Protein AF-A0A2G3PRM4-F1 (afdb_monomer_lite)

Secondary structure (DSSP, 8-state):
---SHHHHHHHHHHHSSTTHHHHTT-TTHHHHHHHHTTPPPPHHHHHHHHHHHHHHTT---SS--SEEEEEPGGGTT-TTS-EEEEEEEEGGGEEEEEHHHHHHHH-SSPPS-TTTS-----EEEEEEE-SS-EEEEEEEHHHHHHHHHHHTT---TTTTHHHHHHHHHHHGGGSPS----SEEEEEETTEEEEEE--TTT--EEE--

Structure (mmCIF, N/CA/C/O backbone):
data_AF-A0A2G3PRM4-F1
#
_entry.id   AF-A0A2G3PRM4-F1
#
loop_
_atom_site.group_PDB
_atom_site.id
_atom_site.type_symbol
_atom_site.label_atom_id
_atom_site.label_alt_id
_atom_site.label_comp_id
_atom_site.label_asym_id
_atom_site.label_entity_id
_atom_site.label_seq_id
_atom_site.pdbx_PDB_ins_code
_atom_site.Cartn_x
_atom_site.Cartn_y
_atom_site.Cartn_z
_atom_site.occupancy
_atom_site.B_iso_or_equiv
_atom_site.auth_seq_id
_atom_site.auth_comp_id
_atom_site.auth_asym_id
_atom_site.auth_atom_id
_atom_site.pdbx_PDB_model_num
ATOM 1 N N . MET A 1 1 ? 29.455 -35.723 -27.035 1.00 41.09 1 MET A N 1
ATOM 2 C CA . MET A 1 1 ? 29.126 -34.279 -26.969 1.00 41.09 1 MET A CA 1
ATOM 3 C C . MET A 1 1 ? 27.612 -34.087 -26.919 1.00 41.09 1 MET A C 1
ATOM 5 O O . MET A 1 1 ? 26.961 -34.129 -27.951 1.00 41.09 1 MET A O 1
ATOM 9 N N . LYS A 1 2 ? 27.027 -33.918 -25.730 1.00 48.91 2 LYS A N 1
ATOM 10 C CA . LYS A 1 2 ? 25.624 -33.503 -25.542 1.00 48.91 2 LYS A CA 1
ATOM 11 C C . LYS A 1 2 ? 25.590 -32.533 -24.360 1.00 48.91 2 LYS A C 1
ATOM 13 O O . LYS A 1 2 ? 25.592 -33.002 -23.234 1.00 48.91 2 LYS A O 1
ATOM 18 N N . SER A 1 3 ? 25.625 -31.217 -24.600 1.00 51.03 3 SER A N 1
ATOM 19 C CA . SER A 1 3 ? 25.347 -30.224 -23.536 1.00 51.03 3 SER A CA 1
ATOM 20 C C . SER A 1 3 ? 25.089 -28.771 -23.990 1.00 51.03 3 SER A C 1
ATOM 22 O O . SER A 1 3 ? 24.942 -27.908 -23.132 1.00 51.03 3 SER A O 1
ATOM 24 N N . HIS A 1 4 ? 25.000 -28.443 -25.286 1.00 51.12 4 HIS A N 1
ATOM 25 C CA . HIS A 1 4 ? 24.815 -27.034 -25.699 1.00 51.12 4 HIS A CA 1
ATOM 26 C C . HIS A 1 4 ? 23.362 -26.631 -26.014 1.00 51.12 4 HIS A C 1
ATOM 28 O O . HIS A 1 4 ? 23.026 -25.456 -25.940 1.00 51.12 4 HIS A O 1
ATOM 34 N N . ILE A 1 5 ? 22.462 -27.587 -26.274 1.00 57.47 5 ILE A N 1
ATOM 35 C CA . ILE A 1 5 ? 21.061 -27.296 -26.653 1.00 57.47 5 ILE A CA 1
ATOM 36 C C . ILE A 1 5 ? 20.175 -26.951 -25.435 1.00 57.47 5 ILE A C 1
ATOM 38 O O . ILE A 1 5 ? 19.165 -26.268 -25.578 1.00 57.47 5 ILE A O 1
ATOM 42 N N . GLY A 1 6 ? 20.542 -27.382 -24.222 1.00 53.25 6 GLY A N 1
ATOM 43 C CA . GLY A 1 6 ? 19.741 -27.135 -23.013 1.00 53.25 6 GLY A CA 1
ATOM 44 C C . GLY A 1 6 ? 19.763 -25.679 -22.532 1.00 53.25 6 GLY A C 1
ATOM 45 O O . GLY A 1 6 ? 18.733 -25.159 -22.106 1.00 53.25 6 GLY A O 1
ATOM 46 N N . PHE A 1 7 ? 20.913 -25.006 -22.642 1.00 54.94 7 PHE A N 1
ATOM 47 C CA . PHE A 1 7 ? 21.081 -23.621 -22.184 1.00 54.94 7 PHE A CA 1
ATOM 48 C C . PHE A 1 7 ? 20.324 -22.614 -23.056 1.00 54.94 7 PHE A C 1
ATOM 50 O O . PHE A 1 7 ? 19.712 -21.695 -22.519 1.00 54.94 7 PHE A O 1
ATOM 57 N N . LEU A 1 8 ? 20.279 -22.843 -24.374 1.00 58.41 8 LEU A N 1
ATOM 58 C CA . LEU A 1 8 ? 19.520 -22.007 -25.309 1.00 58.41 8 LEU A CA 1
ATOM 59 C C . LEU A 1 8 ? 18.016 -22.043 -25.014 1.00 58.41 8 LEU A C 1
ATOM 61 O O . LEU A 1 8 ? 17.396 -20.991 -24.957 1.00 58.41 8 LEU A O 1
ATOM 65 N N . ARG A 1 9 ? 17.446 -23.217 -24.704 1.00 67.06 9 ARG A N 1
ATOM 66 C CA . ARG A 1 9 ? 16.013 -23.334 -24.370 1.00 67.06 9 ARG A CA 1
ATOM 67 C C . ARG A 1 9 ? 15.640 -22.635 -23.070 1.00 67.06 9 ARG A C 1
ATOM 69 O O . ARG A 1 9 ? 14.556 -22.077 -22.973 1.00 67.06 9 ARG A O 1
ATOM 76 N N . ARG A 1 10 ? 16.508 -22.686 -22.053 1.00 68.88 10 ARG A N 1
ATOM 77 C CA . ARG A 1 10 ? 16.258 -21.998 -20.778 1.00 68.88 10 ARG A CA 1
ATOM 78 C C . ARG A 1 10 ? 16.294 -20.484 -20.973 1.00 68.88 10 ARG A C 1
ATOM 80 O O . ARG A 1 10 ? 15.377 -19.812 -20.522 1.00 68.88 10 ARG A O 1
ATOM 87 N N . PHE A 1 11 ? 17.316 -19.967 -21.648 1.00 71.38 11 PHE A N 1
ATOM 88 C CA . PHE A 1 11 ? 17.429 -18.539 -21.942 1.00 71.38 11 PHE A CA 1
ATOM 89 C C . PHE A 1 11 ? 16.255 -18.055 -22.803 1.00 71.38 11 PHE A C 1
ATOM 91 O O . PHE A 1 11 ? 15.565 -17.108 -22.450 1.00 71.38 11 PHE A O 1
ATOM 98 N N . GLU A 1 12 ? 15.937 -18.775 -23.876 1.00 71.06 12 GLU A N 1
ATOM 99 C CA . GLU A 1 12 ? 14.795 -18.467 -24.736 1.00 71.06 12 GLU A CA 1
ATOM 100 C C . GLU A 1 12 ? 13.470 -18.514 -23.959 1.00 71.06 12 GLU A C 1
ATOM 102 O O . GLU A 1 12 ? 12.619 -17.643 -24.113 1.00 71.06 12 GLU A O 1
ATOM 107 N N . PHE A 1 13 ? 13.294 -19.469 -23.047 1.00 71.88 13 PHE A N 1
ATOM 108 C CA . PHE A 1 13 ? 12.071 -19.556 -22.257 1.00 71.88 13 PHE A CA 1
ATOM 109 C C . PHE A 1 13 ? 11.969 -18.502 -21.143 1.00 71.88 13 PHE A C 1
ATOM 111 O O . PHE A 1 13 ? 10.870 -18.021 -20.884 1.00 71.88 13 PHE A O 1
ATOM 118 N N . PHE A 1 14 ? 13.061 -18.153 -20.462 1.00 71.31 14 PHE A N 1
ATOM 119 C CA . PHE A 1 14 ? 13.020 -17.265 -19.291 1.00 71.31 14 PHE A CA 1
ATOM 120 C C . PHE A 1 14 ? 13.409 -15.819 -19.570 1.00 71.31 14 PHE A C 1
ATOM 122 O O . PHE A 1 14 ? 13.085 -14.977 -18.744 1.00 71.31 14 PHE A O 1
ATOM 129 N N . GLU A 1 15 ? 14.083 -15.523 -20.680 1.00 70.25 15 GLU A N 1
ATOM 130 C CA . GLU A 1 15 ? 14.620 -14.184 -20.960 1.00 70.25 15 GLU A CA 1
ATOM 131 C C . GLU A 1 15 ? 14.091 -13.575 -22.265 1.00 70.25 15 GLU A C 1
ATOM 133 O O . GLU A 1 15 ? 14.150 -12.360 -22.434 1.00 70.25 15 GLU A O 1
ATOM 138 N N . SER A 1 16 ? 13.515 -14.369 -23.177 1.00 69.94 16 SER A N 1
ATOM 139 C CA . SER A 1 16 ? 12.935 -13.821 -24.412 1.00 69.94 16 SER A CA 1
ATOM 140 C C . SER A 1 16 ? 11.475 -13.388 -24.233 1.00 69.94 16 SER A C 1
ATOM 142 O O . SER A 1 16 ? 10.687 -14.067 -23.575 1.00 69.94 16 SER A O 1
ATOM 144 N N . GLY A 1 17 ? 11.081 -12.281 -24.865 1.00 73.38 17 GLY A N 1
ATOM 145 C CA . GLY A 1 17 ? 9.687 -11.832 -24.949 1.00 73.38 17 GLY A CA 1
ATOM 146 C C . GLY A 1 17 ? 9.158 -11.054 -23.735 1.00 73.38 17 GLY A C 1
ATOM 147 O O . GLY A 1 17 ? 9.785 -10.937 -22.682 1.00 73.38 17 GLY A O 1
ATOM 148 N N . THR A 1 18 ? 7.955 -10.503 -23.886 1.00 72.12 18 THR A N 1
ATOM 149 C CA . THR A 1 18 ? 7.323 -9.595 -22.911 1.00 72.12 18 THR A CA 1
ATOM 150 C C . THR A 1 18 ? 6.812 -10.304 -21.650 1.00 72.12 18 THR A C 1
ATOM 152 O O . THR A 1 18 ? 6.760 -9.696 -20.587 1.00 72.12 18 THR A O 1
ATOM 155 N N . ASP A 1 19 ? 6.512 -11.606 -21.726 1.00 75.44 19 ASP A N 1
ATOM 156 C CA . ASP A 1 19 ? 5.977 -12.414 -20.612 1.00 75.44 19 ASP A CA 1
ATOM 157 C C . ASP A 1 19 ? 7.055 -13.109 -19.753 1.00 75.44 19 ASP A C 1
ATOM 159 O O . ASP A 1 19 ? 6.765 -14.021 -18.972 1.00 75.44 19 ASP A O 1
ATOM 163 N N . HIS A 1 20 ? 8.327 -12.740 -19.902 1.00 81.81 20 HIS A N 1
ATOM 164 C CA . HIS A 1 20 ? 9.433 -13.387 -19.187 1.00 81.81 20 HIS A CA 1
ATOM 165 C C . HIS A 1 20 ? 9.263 -13.327 -17.650 1.00 81.81 20 HIS A C 1
ATOM 167 O O . HIS A 1 20 ? 9.405 -14.340 -16.965 1.00 81.81 20 HIS A O 1
ATOM 173 N N . ALA A 1 21 ? 8.833 -12.180 -17.108 1.00 84.00 21 ALA A N 1
ATOM 174 C CA . ALA A 1 21 ? 8.592 -12.004 -15.676 1.00 84.00 21 ALA A CA 1
ATOM 175 C C . ALA A 1 21 ? 7.507 -12.958 -15.144 1.00 84.00 21 ALA A C 1
ATOM 177 O O . ALA A 1 21 ? 7.693 -13.608 -14.113 1.00 84.00 21 ALA A O 1
ATOM 178 N N . ARG A 1 22 ? 6.408 -13.129 -15.888 1.00 85.62 22 ARG A N 1
ATOM 179 C CA . ARG A 1 22 ? 5.321 -14.049 -15.521 1.00 85.62 22 ARG A CA 1
ATOM 180 C C . ARG A 1 22 ? 5.780 -15.502 -15.483 1.00 85.62 22 ARG A C 1
ATOM 182 O O . ARG A 1 22 ? 5.397 -16.228 -14.570 1.00 85.62 22 ARG A O 1
ATOM 189 N N . ARG A 1 23 ? 6.639 -15.919 -16.419 1.00 84.31 23 ARG A N 1
ATOM 190 C CA . ARG A 1 23 ? 7.235 -17.270 -16.438 1.00 84.31 23 ARG A CA 1
ATOM 191 C C . ARG A 1 23 ? 8.162 -17.532 -15.250 1.00 84.31 23 ARG A C 1
ATOM 193 O O . ARG A 1 23 ? 8.276 -18.674 -14.817 1.00 84.31 23 ARG A O 1
ATOM 200 N N . MET A 1 24 ? 8.757 -16.485 -14.679 1.00 83.75 24 MET A N 1
ATOM 201 C CA . MET A 1 24 ? 9.481 -16.552 -13.402 1.00 83.75 24 MET A CA 1
ATOM 202 C C . MET A 1 24 ? 8.562 -16.469 -12.172 1.00 83.75 24 MET A C 1
ATOM 204 O O . MET A 1 24 ? 9.040 -16.436 -11.042 1.00 83.75 24 MET A O 1
ATOM 208 N N . GLY A 1 25 ? 7.243 -16.436 -12.372 1.00 87.00 25 GLY A N 1
ATOM 209 C CA . GLY A 1 25 ? 6.263 -16.327 -11.299 1.00 87.00 25 GLY A CA 1
ATOM 210 C C . GLY A 1 25 ? 6.079 -14.908 -10.769 1.00 87.00 25 GLY A C 1
ATOM 211 O O . GLY A 1 25 ? 5.543 -14.765 -9.678 1.00 87.00 25 GLY A O 1
ATOM 212 N N . LEU A 1 26 ? 6.496 -13.870 -11.499 1.00 90.50 26 LEU A N 1
ATOM 213 C CA . LEU A 1 26 ? 6.291 -12.461 -11.149 1.00 90.50 26 LEU A CA 1
ATOM 214 C C . LEU A 1 26 ? 5.166 -11.888 -12.011 1.00 90.50 26 LEU A C 1
ATOM 216 O O . LEU A 1 26 ? 5.396 -11.393 -13.117 1.00 90.50 26 LEU A O 1
ATOM 220 N N . LEU A 1 27 ? 3.930 -11.978 -11.518 1.00 91.50 27 LEU A N 1
ATOM 221 C CA . LEU A 1 27 ? 2.744 -11.583 -12.283 1.00 91.50 27 LEU A CA 1
ATOM 222 C C . LEU A 1 27 ? 2.708 -10.079 -12.567 1.00 91.50 27 LEU A C 1
ATOM 224 O O . LEU A 1 27 ? 2.179 -9.655 -13.594 1.00 91.50 27 LEU A O 1
ATOM 228 N N . SER A 1 28 ? 3.315 -9.303 -11.674 1.00 91.81 28 SER A N 1
ATOM 229 C CA . SER A 1 28 ? 3.346 -7.842 -11.674 1.00 91.81 28 SER A CA 1
ATOM 230 C C . SER A 1 28 ? 4.672 -7.269 -12.164 1.00 91.81 28 SER A C 1
ATOM 232 O O . SER A 1 28 ? 4.895 -6.065 -12.062 1.00 91.81 28 SER A O 1
ATOM 234 N N . GLY A 1 29 ? 5.581 -8.118 -12.652 1.00 91.12 29 GLY A N 1
ATOM 235 C CA . GLY A 1 29 ? 6.935 -7.689 -12.989 1.00 91.12 29 GLY A CA 1
ATOM 236 C C . GLY A 1 29 ? 6.988 -6.694 -14.145 1.00 91.12 29 GLY A C 1
ATOM 237 O O . GLY A 1 29 ? 7.794 -5.772 -14.104 1.00 91.12 29 GLY A O 1
ATOM 238 N N . THR A 1 30 ? 6.103 -6.824 -15.135 1.00 90.44 30 THR A N 1
ATOM 239 C CA . THR A 1 30 ? 6.025 -5.879 -16.261 1.00 90.44 30 THR A CA 1
ATOM 240 C C . THR A 1 30 ? 5.621 -4.484 -15.789 1.00 90.44 30 THR A C 1
ATOM 242 O O . THR A 1 30 ? 6.331 -3.525 -16.065 1.00 90.44 30 THR A O 1
ATOM 245 N N . GLU A 1 31 ? 4.553 -4.383 -14.991 1.00 92.19 31 GLU A N 1
ATOM 246 C CA . GLU A 1 31 ? 4.089 -3.119 -14.397 1.00 92.19 31 GLU A CA 1
ATOM 247 C C . GLU A 1 31 ? 5.178 -2.482 -13.522 1.00 92.19 31 GLU A C 1
ATOM 249 O O . GLU A 1 31 ? 5.407 -1.276 -13.582 1.00 92.19 31 GLU A O 1
ATOM 254 N N . PHE A 1 32 ? 5.890 -3.291 -12.730 1.00 93.44 32 PHE A N 1
ATOM 255 C CA . PHE A 1 32 ? 7.009 -2.810 -11.925 1.00 93.44 32 PHE A CA 1
ATOM 256 C C . PHE A 1 32 ? 8.107 -2.188 -12.794 1.00 93.44 32 PHE A C 1
ATOM 258 O O . PHE A 1 32 ? 8.571 -1.091 -12.495 1.00 93.44 32 PHE A O 1
ATOM 265 N N . VAL A 1 33 ? 8.516 -2.871 -13.869 1.00 90.69 33 VAL A N 1
ATOM 266 C CA . VAL A 1 33 ? 9.563 -2.389 -14.783 1.00 90.69 33 VAL A CA 1
ATOM 267 C C . VAL A 1 33 ? 9.112 -1.128 -15.519 1.00 90.69 33 VAL A C 1
ATOM 269 O O . VAL A 1 33 ? 9.891 -0.183 -15.617 1.00 90.69 33 VAL A O 1
ATOM 272 N N . GLU A 1 34 ? 7.862 -1.067 -15.980 1.00 91.12 34 GLU A N 1
ATOM 273 C CA . GLU A 1 34 ? 7.285 0.127 -16.614 1.00 91.12 34 GLU A CA 1
ATOM 274 C C . GLU A 1 34 ? 7.376 1.344 -15.685 1.00 91.12 34 GLU A C 1
ATOM 276 O O . GLU A 1 34 ? 7.869 2.400 -16.084 1.00 91.12 34 GLU A O 1
ATOM 281 N N . ILE A 1 35 ? 6.977 1.190 -14.421 1.00 93.06 35 ILE A N 1
ATOM 282 C CA . ILE A 1 35 ? 7.046 2.272 -13.431 1.00 93.06 35 ILE A CA 1
ATOM 283 C C . ILE A 1 35 ? 8.498 2.615 -13.114 1.00 93.06 35 ILE A C 1
ATOM 285 O O . ILE A 1 35 ? 8.864 3.787 -13.062 1.00 93.06 35 ILE A O 1
ATOM 289 N N . ALA A 1 36 ? 9.348 1.610 -12.908 1.00 90.06 36 ALA A N 1
ATOM 290 C CA . ALA A 1 36 ? 10.739 1.824 -12.545 1.00 90.06 36 ALA A CA 1
ATOM 291 C C . ALA A 1 36 ? 11.523 2.550 -13.651 1.00 90.06 36 ALA A C 1
ATOM 293 O O . ALA A 1 36 ? 12.393 3.362 -13.334 1.00 90.06 36 ALA A O 1
ATOM 294 N N . THR A 1 37 ? 11.171 2.315 -14.918 1.00 88.00 37 THR A N 1
ATOM 295 C CA . THR A 1 37 ? 11.724 2.998 -16.103 1.00 88.00 37 THR A CA 1
ATOM 296 C C . THR A 1 37 ? 11.119 4.385 -16.355 1.00 88.00 37 THR A C 1
ATOM 298 O O . THR A 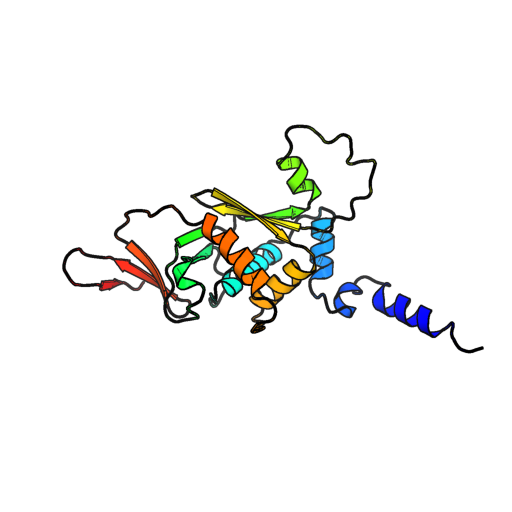1 37 ? 11.558 5.083 -17.264 1.00 88.00 37 THR A O 1
ATOM 301 N N . GLY A 1 38 ? 10.174 4.828 -15.518 1.00 86.31 38 GLY A N 1
ATOM 302 C CA . GLY A 1 38 ? 9.647 6.194 -15.516 1.00 86.31 38 GLY A CA 1
ATOM 303 C C . GLY A 1 38 ? 8.248 6.349 -16.109 1.00 86.31 38 GLY A C 1
ATOM 304 O O . GLY A 1 38 ? 7.747 7.473 -16.162 1.00 86.31 38 GLY A O 1
ATOM 305 N N . SER A 1 39 ? 7.592 5.257 -16.515 1.00 89.88 39 SER A N 1
ATOM 306 C CA . SER A 1 39 ? 6.197 5.316 -16.963 1.00 89.88 39 SER A CA 1
ATOM 307 C C . SER A 1 39 ? 5.280 5.704 -15.805 1.00 89.88 39 SER A C 1
ATOM 309 O O . SER A 1 39 ? 5.467 5.269 -14.666 1.00 89.88 39 SER A O 1
ATOM 311 N N . ALA A 1 40 ? 4.264 6.517 -16.095 1.00 88.81 40 ALA A N 1
ATOM 312 C CA . ALA A 1 40 ? 3.276 6.894 -15.095 1.00 88.81 40 ALA A CA 1
ATOM 313 C C . ALA A 1 40 ? 2.469 5.652 -14.655 1.00 88.81 40 ALA A C 1
ATOM 315 O O . ALA A 1 40 ? 1.921 4.947 -15.509 1.00 88.81 40 ALA A O 1
ATOM 316 N N . PRO A 1 41 ? 2.377 5.365 -13.346 1.00 89.88 41 PRO A N 1
ATOM 317 C CA . PRO A 1 41 ? 1.619 4.226 -12.852 1.00 89.88 41 PRO A CA 1
ATOM 318 C C . PRO A 1 41 ? 0.124 4.433 -13.081 1.00 89.88 41 PRO A C 1
ATOM 320 O O . PRO A 1 41 ? -0.410 5.527 -12.891 1.00 89.88 41 PRO A O 1
ATOM 323 N N . ARG A 1 42 ? -0.574 3.349 -13.426 1.00 91.00 42 ARG A N 1
ATOM 324 C CA . ARG A 1 42 ? -2.039 3.348 -13.490 1.00 91.00 42 ARG A CA 1
ATOM 325 C C . ARG A 1 42 ? -2.633 3.469 -12.090 1.00 91.00 42 ARG A C 1
ATOM 327 O O . ARG A 1 42 ? -2.060 2.984 -11.111 1.00 91.00 42 ARG A O 1
ATOM 334 N N . VAL A 1 43 ? -3.826 4.050 -12.016 1.00 90.38 43 VAL A N 1
ATOM 335 C CA . VAL A 1 43 ? -4.589 4.189 -10.768 1.00 90.38 43 VAL A CA 1
ATOM 336 C C . VAL A 1 43 ? -4.834 2.826 -10.109 1.00 90.38 43 VAL A C 1
ATOM 338 O O . VAL A 1 43 ? -4.637 2.688 -8.904 1.00 90.38 43 VAL A O 1
ATOM 341 N N . GLU A 1 44 ? -5.127 1.787 -10.898 1.00 90.88 44 GLU A N 1
ATOM 342 C CA . GLU A 1 44 ? -5.375 0.441 -10.363 1.00 90.88 44 GLU A CA 1
ATOM 343 C C . GLU A 1 44 ? -4.150 -0.149 -9.651 1.00 90.88 44 GLU A C 1
ATOM 345 O O . GLU A 1 44 ? -4.294 -0.888 -8.676 1.00 90.88 44 GLU A O 1
ATOM 350 N N . VAL A 1 45 ? -2.934 0.181 -10.108 1.00 92.75 45 VAL A N 1
ATOM 351 C CA . VAL A 1 45 ? -1.693 -0.278 -9.467 1.00 92.75 45 VAL A CA 1
ATOM 352 C C . VAL A 1 45 ? -1.580 0.339 -8.080 1.00 92.75 45 VAL A C 1
ATOM 354 O O . VAL A 1 45 ? -1.375 -0.385 -7.106 1.00 92.75 45 VAL A O 1
ATOM 357 N N . ARG A 1 46 ? -1.773 1.659 -7.973 1.00 93.12 46 ARG A N 1
ATOM 358 C CA . ARG A 1 46 ? -1.786 2.374 -6.689 1.00 93.12 46 ARG A CA 1
ATOM 359 C C . ARG A 1 46 ? -2.822 1.769 -5.744 1.00 93.12 46 ARG A C 1
ATOM 361 O O . ARG A 1 46 ? -2.482 1.420 -4.616 1.00 93.12 46 ARG A O 1
ATOM 368 N N . ASP A 1 47 ? -4.053 1.599 -6.209 1.00 92.19 47 ASP A N 1
ATOM 369 C CA . ASP A 1 47 ? -5.152 1.122 -5.369 1.00 92.19 47 ASP A CA 1
ATOM 370 C C . ASP A 1 47 ? -4.934 -0.330 -4.926 1.00 92.19 47 ASP A C 1
ATOM 372 O O . ASP A 1 47 ? -5.206 -0.685 -3.779 1.00 92.19 47 ASP A O 1
ATOM 376 N N . THR A 1 48 ? -4.354 -1.167 -5.790 1.00 92.75 48 THR A N 1
ATOM 377 C CA . THR A 1 48 ? -3.974 -2.539 -5.431 1.00 92.75 48 THR A CA 1
ATOM 378 C C . THR A 1 48 ? -2.858 -2.559 -4.385 1.00 92.75 48 THR A C 1
ATOM 380 O O . THR A 1 48 ? -2.925 -3.347 -3.443 1.00 92.75 48 THR A O 1
ATOM 383 N N . LEU A 1 49 ? -1.843 -1.696 -4.505 1.00 94.31 49 LEU A N 1
ATOM 384 C CA . LEU A 1 49 ? -0.777 -1.591 -3.501 1.00 94.31 49 LEU A CA 1
ATOM 385 C C . LEU A 1 49 ? -1.327 -1.144 -2.141 1.00 94.31 49 LEU A C 1
ATOM 387 O O . LEU A 1 49 ? -0.938 -1.709 -1.120 1.00 94.31 49 LEU A O 1
ATOM 391 N N . LEU A 1 50 ? -2.267 -0.194 -2.124 1.00 93.31 50 LEU A N 1
ATOM 392 C CA . LEU A 1 50 ? -2.944 0.245 -0.900 1.00 93.31 50 LEU A CA 1
ATOM 393 C C . LEU A 1 50 ? -3.760 -0.884 -0.263 1.00 93.31 50 LEU A C 1
ATOM 395 O O . LEU A 1 50 ? -3.613 -1.133 0.931 1.00 93.31 50 LEU A O 1
ATOM 399 N N . ARG A 1 51 ? -4.529 -1.649 -1.050 1.00 91.56 51 ARG A N 1
ATOM 400 C CA . ARG A 1 51 ? -5.207 -2.867 -0.560 1.00 91.56 51 ARG A CA 1
ATOM 401 C C . ARG A 1 51 ? -4.214 -3.896 -0.011 1.00 91.56 51 ARG A C 1
ATOM 403 O O . ARG A 1 51 ? -4.505 -4.577 0.967 1.00 91.56 51 ARG A O 1
ATOM 410 N N . GLY A 1 52 ? -3.031 -3.999 -0.615 1.00 92.31 52 GLY A N 1
ATOM 411 C CA . GLY A 1 52 ? -1.938 -4.835 -0.123 1.00 92.31 52 GLY A CA 1
ATOM 412 C C . GLY A 1 52 ? -1.452 -4.397 1.258 1.00 92.31 52 GLY A C 1
ATOM 413 O O . GLY A 1 52 ? -1.294 -5.234 2.144 1.00 92.31 52 GLY A O 1
ATOM 414 N N . LEU A 1 53 ? -1.278 -3.091 1.470 1.00 92.69 53 LEU A N 1
ATOM 415 C CA . LEU A 1 53 ? -0.912 -2.516 2.769 1.00 92.69 53 LEU A CA 1
ATOM 416 C C . LEU A 1 53 ? -2.026 -2.655 3.818 1.00 92.69 53 LEU A C 1
ATOM 418 O O . LEU A 1 53 ? -1.740 -2.865 4.994 1.00 92.69 53 LEU A O 1
ATOM 422 N N . GLU A 1 54 ? -3.296 -2.586 3.424 1.00 90.31 54 GLU A N 1
ATOM 423 C CA . GLU A 1 54 ? -4.420 -2.915 4.312 1.00 90.31 54 GLU A CA 1
ATOM 424 C C . GLU A 1 54 ? -4.375 -4.390 4.726 1.00 90.31 54 GLU A C 1
ATOM 426 O O . GLU A 1 54 ? -4.459 -4.713 5.913 1.00 90.31 54 GLU A O 1
ATOM 431 N N . ALA A 1 55 ? -4.129 -5.290 3.772 1.00 88.94 55 ALA A N 1
ATOM 432 C CA . ALA A 1 55 ? -4.008 -6.716 4.042 1.00 88.94 55 ALA A CA 1
ATOM 433 C C . ALA A 1 55 ? -2.830 -7.047 4.979 1.00 88.94 55 ALA A C 1
ATOM 435 O O . ALA A 1 55 ? -2.958 -7.953 5.807 1.00 88.94 55 ALA A O 1
ATOM 436 N N . VAL A 1 56 ? -1.720 -6.299 4.904 1.00 89.06 56 VAL A N 1
ATOM 437 C CA . VAL A 1 56 ? -0.581 -6.387 5.844 1.00 89.06 56 VAL A CA 1
ATOM 438 C C . VAL A 1 56 ? -1.008 -6.085 7.278 1.00 89.06 56 VAL A C 1
ATOM 440 O O . VAL A 1 56 ? -0.585 -6.776 8.203 1.00 89.06 56 VAL A O 1
ATOM 443 N N . GLN A 1 57 ? -1.893 -5.105 7.457 1.00 86.56 57 GLN A N 1
ATOM 444 C CA . GLN A 1 57 ? -2.469 -4.733 8.753 1.00 86.56 57 GLN A CA 1
ATOM 445 C C . GLN A 1 57 ? -3.606 -5.677 9.191 1.00 86.56 57 GLN A C 1
ATOM 447 O O . GLN A 1 57 ? -4.189 -5.500 10.256 1.00 86.56 57 GLN A O 1
ATOM 452 N N . GLY A 1 58 ? -3.945 -6.686 8.380 1.00 82.88 58 GLY A N 1
ATOM 453 C CA . GLY A 1 58 ? -5.044 -7.615 8.649 1.00 82.88 58 GLY A CA 1
ATOM 454 C C . GLY A 1 58 ? -6.427 -7.092 8.253 1.00 82.88 58 GLY A C 1
ATOM 455 O O . GLY A 1 58 ? -7.423 -7.740 8.576 1.00 82.88 58 GLY A O 1
ATOM 456 N N . VAL A 1 59 ? -6.499 -5.967 7.536 1.00 84.06 59 VAL A N 1
ATOM 457 C CA . VAL A 1 59 ? -7.738 -5.380 7.019 1.00 84.06 59 VAL A CA 1
ATOM 458 C C . VAL A 1 59 ? -8.092 -6.007 5.677 1.00 84.06 59 VAL A C 1
ATOM 460 O O . VAL A 1 59 ? -7.272 -6.071 4.763 1.00 84.06 59 VAL A O 1
ATOM 463 N N . ARG A 1 60 ? -9.341 -6.456 5.542 1.00 80.62 60 ARG A N 1
ATOM 464 C CA . ARG A 1 60 ? -9.927 -6.855 4.259 1.00 80.62 60 ARG A CA 1
ATOM 465 C C . ARG A 1 60 ? -11.331 -6.294 4.172 1.00 80.62 60 ARG A C 1
ATOM 467 O O . ARG A 1 60 ? -12.187 -6.661 4.970 1.00 80.62 60 ARG A O 1
ATOM 474 N N . ARG A 1 61 ? -11.549 -5.397 3.215 1.00 78.88 61 ARG A N 1
ATOM 475 C CA . ARG A 1 61 ? -12.845 -4.761 2.985 1.00 78.88 61 ARG A CA 1
ATOM 476 C C . ARG A 1 61 ? -13.392 -5.197 1.628 1.00 78.88 61 ARG A C 1
ATOM 478 O O . ARG A 1 61 ? -12.610 -5.302 0.681 1.00 78.88 61 ARG A O 1
ATOM 485 N N . PRO A 1 62 ? -14.695 -5.493 1.524 1.00 69.44 62 PRO A N 1
ATOM 486 C CA . PRO A 1 62 ? -15.315 -5.764 0.238 1.00 69.44 62 PRO A CA 1
ATOM 487 C C . PRO A 1 62 ? -15.433 -4.467 -0.580 1.00 69.44 62 PRO A C 1
ATOM 489 O O . PRO A 1 62 ? -15.812 -3.426 -0.049 1.00 69.44 62 PRO A O 1
ATOM 492 N N . GLY A 1 63 ? -15.142 -4.546 -1.881 1.00 71.19 63 GLY A N 1
ATOM 493 C CA . GLY A 1 63 ? -15.322 -3.443 -2.832 1.00 71.19 63 GLY A CA 1
ATOM 494 C C . GLY A 1 63 ? -14.121 -2.504 -2.989 1.00 71.19 63 GLY A C 1
ATOM 495 O O . GLY A 1 63 ? -13.044 -2.717 -2.432 1.00 71.19 63 GLY A O 1
ATOM 496 N N . GLU A 1 64 ? -14.310 -1.464 -3.802 1.00 65.38 64 GLU A N 1
ATOM 497 C CA . GLU A 1 64 ? -13.318 -0.412 -4.024 1.00 65.38 64 GLU A CA 1
ATOM 498 C C . GLU A 1 64 ? -13.601 0.750 -3.077 1.00 65.38 64 GLU A C 1
ATOM 500 O O . GLU A 1 64 ? -14.503 1.554 -3.301 1.00 65.38 64 GLU A O 1
ATOM 505 N N . SER A 1 65 ? -12.851 0.821 -1.979 1.00 67.62 65 SER A N 1
ATOM 506 C CA . SER A 1 65 ? -12.906 1.986 -1.103 1.00 67.62 65 SER A CA 1
ATOM 507 C C . SER A 1 65 ? -11.858 3.006 -1.568 1.00 67.62 65 SER A C 1
ATOM 509 O O . SER A 1 65 ? -10.701 2.624 -1.740 1.00 67.62 65 SER A O 1
ATOM 511 N N . PRO A 1 66 ? -12.220 4.292 -1.738 1.00 68.00 66 PRO A N 1
ATOM 512 C CA . PRO A 1 66 ? -11.291 5.323 -2.222 1.00 68.00 66 PRO A CA 1
ATOM 513 C C . PRO A 1 66 ? -10.228 5.735 -1.188 1.00 68.00 66 PRO A C 1
ATOM 515 O O . PRO A 1 66 ? -9.240 6.389 -1.532 1.00 68.00 66 PRO A O 1
ATOM 518 N N . ASP A 1 67 ? -10.436 5.351 0.072 1.00 87.06 67 ASP A N 1
ATOM 519 C CA . ASP A 1 67 ? -9.598 5.728 1.202 1.00 87.06 67 ASP A CA 1
ATOM 520 C C . ASP A 1 67 ? -8.785 4.533 1.694 1.00 87.06 67 ASP A C 1
ATOM 522 O O . ASP A 1 67 ? -9.326 3.440 1.875 1.00 87.06 67 ASP A O 1
ATOM 526 N N . PHE A 1 68 ? -7.508 4.779 1.968 1.00 90.56 68 PHE A N 1
ATOM 527 C CA . PHE A 1 68 ? -6.594 3.879 2.654 1.00 90.56 68 PHE A CA 1
ATOM 528 C C . PHE A 1 68 ? -6.708 4.061 4.169 1.00 90.56 68 PHE A C 1
ATOM 530 O O . PHE A 1 68 ? -6.586 5.180 4.680 1.00 90.56 68 PHE A O 1
ATOM 537 N N . LEU A 1 69 ? -6.932 2.957 4.881 1.00 89.31 69 LEU A N 1
ATOM 538 C CA . LEU A 1 69 ? -7.020 2.943 6.338 1.00 89.31 69 LEU A CA 1
ATOM 539 C C . LEU A 1 69 ? -5.695 2.504 6.964 1.00 89.31 69 LEU A C 1
ATOM 541 O O . LEU A 1 69 ? -5.129 1.459 6.627 1.00 89.31 69 LEU A O 1
ATOM 545 N N . VAL A 1 70 ? -5.242 3.292 7.931 1.00 89.94 70 VAL A N 1
ATOM 546 C CA . VAL A 1 70 ? -4.147 2.938 8.829 1.00 89.94 70 VAL A CA 1
ATOM 547 C C . VAL A 1 70 ? -4.768 2.547 10.163 1.00 89.94 70 VAL A C 1
ATOM 549 O O . VAL A 1 70 ? -5.560 3.305 10.726 1.00 89.94 70 VAL A O 1
ATOM 552 N N . LEU A 1 71 ? -4.457 1.347 10.648 1.00 87.69 71 LEU A N 1
ATOM 553 C CA . LEU A 1 71 ? -4.908 0.894 11.960 1.00 87.69 71 LEU A CA 1
ATOM 554 C C . LEU A 1 71 ? -3.955 1.361 13.060 1.00 87.69 71 LEU A C 1
ATOM 556 O O . LEU A 1 71 ? -2.795 1.699 12.819 1.00 87.69 71 LEU A O 1
ATOM 560 N N . ASP A 1 72 ? -4.454 1.381 14.286 1.00 83.62 72 ASP A N 1
ATOM 561 C CA . ASP A 1 72 ? -3.625 1.595 15.460 1.00 83.62 72 ASP A CA 1
ATOM 562 C C . ASP A 1 72 ? -2.645 0.420 15.664 1.00 83.62 72 ASP A C 1
ATOM 564 O O . ASP A 1 72 ? -3.046 -0.752 15.549 1.00 83.62 72 ASP A O 1
ATOM 568 N N . PRO A 1 73 ? -1.368 0.696 16.002 1.00 77.75 73 PRO A N 1
ATOM 569 C CA . PRO A 1 73 ? -0.378 -0.351 16.142 1.00 77.75 73 PRO A CA 1
ATOM 570 C C . PRO A 1 73 ? -0.647 -1.446 17.164 1.00 77.75 73 PRO A C 1
ATOM 572 O O . PRO A 1 73 ? -0.226 -2.589 16.951 1.00 77.75 73 PRO A O 1
ATOM 575 N N . ALA A 1 74 ? -1.384 -1.140 18.229 1.00 79.44 74 ALA A N 1
ATOM 576 C CA . ALA A 1 74 ? -1.796 -2.120 19.224 1.00 79.44 74 ALA A CA 1
ATOM 577 C C . ALA A 1 74 ? -2.750 -3.183 18.643 1.00 79.44 74 ALA A C 1
ATOM 579 O O . ALA A 1 74 ? -2.856 -4.292 19.175 1.00 79.44 74 ALA A O 1
ATOM 580 N N . PHE A 1 75 ? -3.410 -2.890 17.517 1.00 76.94 75 PHE A N 1
ATOM 581 C CA . PHE A 1 75 ? -4.434 -3.743 16.915 1.00 76.94 75 PHE A CA 1
ATOM 582 C C . PHE A 1 75 ? -3.976 -4.485 15.653 1.00 76.94 75 PHE A C 1
ATOM 584 O O . PHE A 1 75 ? -4.720 -5.322 15.146 1.00 76.94 75 PHE A O 1
ATOM 591 N N . PHE A 1 76 ? -2.739 -4.292 15.183 1.00 69.12 76 PHE A N 1
ATOM 592 C CA . PHE A 1 76 ? -2.233 -4.929 13.955 1.00 69.12 76 PHE A CA 1
ATOM 593 C C . PHE A 1 76 ? -2.198 -6.469 13.976 1.00 69.12 76 PHE A C 1
ATOM 595 O O . PHE A 1 76 ? -2.164 -7.111 12.926 1.00 69.12 76 PHE A O 1
ATOM 602 N N . SER A 1 77 ? -2.212 -7.092 15.157 1.00 61.66 77 SER A N 1
ATOM 603 C CA . SER A 1 77 ? -2.283 -8.552 15.317 1.00 61.66 77 SER A CA 1
ATOM 604 C C . SER A 1 77 ? -3.719 -9.090 15.413 1.00 61.66 77 SER A C 1
ATOM 606 O O . SER A 1 77 ? -3.942 -10.294 15.238 1.00 61.66 77 SER A O 1
ATOM 608 N N . HIS A 1 78 ? -4.705 -8.221 15.648 1.00 60.94 78 HIS A N 1
ATOM 609 C CA . HIS A 1 78 ? -6.096 -8.593 15.886 1.00 60.94 78 HIS A CA 1
ATOM 610 C C . HIS A 1 78 ? -6.849 -8.722 14.563 1.00 60.94 78 HIS A C 1
ATOM 612 O O . HIS A 1 78 ? -7.602 -7.849 14.138 1.00 60.94 78 HIS A O 1
ATOM 618 N N . ARG A 1 79 ? -6.657 -9.859 13.890 1.00 58.69 79 ARG A N 1
ATOM 619 C CA . ARG A 1 79 ? -7.375 -10.157 12.647 1.00 58.69 79 ARG A CA 1
ATOM 620 C C . ARG A 1 79 ? -8.883 -10.223 12.907 1.00 58.69 79 ARG A C 1
ATOM 622 O O . ARG A 1 79 ? -9.356 -11.105 13.622 1.00 58.69 79 ARG A O 1
ATOM 629 N N . ASN A 1 80 ? -9.627 -9.351 12.232 1.00 58.47 80 ASN A N 1
ATOM 630 C CA . ASN A 1 80 ? -11.051 -9.519 11.940 1.00 58.47 80 ASN A CA 1
ATOM 631 C C . ASN A 1 80 ? -12.044 -9.459 13.120 1.00 58.47 80 ASN A C 1
ATOM 633 O O . ASN A 1 80 ? -13.164 -9.927 12.964 1.00 58.47 80 ASN A O 1
ATOM 637 N N . ARG A 1 81 ? -11.680 -8.914 14.290 1.00 67.75 81 ARG A N 1
ATOM 638 C CA . ARG A 1 81 ? -12.628 -8.760 15.419 1.00 67.75 81 ARG A CA 1
ATOM 639 C C . ARG A 1 81 ? -13.034 -7.311 15.648 1.00 67.75 81 ARG A C 1
ATOM 641 O O . ARG A 1 81 ? -14.206 -6.982 15.534 1.00 67.75 81 ARG A O 1
ATOM 648 N N . ALA A 1 82 ? -12.061 -6.461 15.933 1.00 76.00 82 ALA A N 1
ATOM 649 C CA . ALA A 1 82 ? -12.210 -5.019 16.015 1.00 76.00 82 ALA A CA 1
ATOM 650 C C . ALA A 1 82 ? -10.802 -4.424 15.958 1.00 76.00 82 ALA A C 1
ATOM 652 O O . ALA A 1 82 ? -9.912 -4.921 16.650 1.00 76.00 82 ALA A O 1
ATOM 653 N N . ALA A 1 83 ? -10.594 -3.403 15.137 1.00 84.75 83 ALA A N 1
ATOM 654 C CA . ALA A 1 83 ? -9.346 -2.654 15.108 1.00 84.75 83 ALA A CA 1
ATOM 655 C C . ALA A 1 83 ? -9.644 -1.161 15.067 1.00 84.75 83 ALA A C 1
ATOM 657 O O . ALA A 1 83 ? -10.544 -0.735 14.349 1.00 84.75 83 ALA A O 1
ATOM 658 N N . VAL A 1 84 ? -8.902 -0.375 15.836 1.00 85.88 84 VAL A N 1
ATOM 659 C CA . VAL A 1 84 ? -9.050 1.082 15.847 1.00 85.88 84 VAL A CA 1
ATOM 660 C C . VAL A 1 84 ? -8.396 1.661 14.595 1.00 85.88 84 VAL A C 1
ATOM 662 O O . VAL A 1 84 ? -7.296 1.245 14.226 1.00 85.88 84 VAL A O 1
ATOM 665 N N . ILE A 1 85 ? -9.079 2.588 13.928 1.00 88.00 85 ILE A N 1
ATOM 666 C CA . ILE A 1 85 ? -8.546 3.336 12.788 1.00 88.00 85 ILE A CA 1
ATOM 667 C C . ILE A 1 85 ? -7.796 4.541 13.352 1.00 88.00 85 ILE A C 1
ATOM 669 O O . ILE A 1 85 ? -8.385 5.384 14.020 1.00 88.00 85 ILE A O 1
ATOM 673 N N . SER A 1 86 ? -6.493 4.610 13.091 1.00 86.50 86 SER A N 1
ATOM 674 C CA . SER A 1 86 ? -5.636 5.695 13.570 1.00 86.50 86 SER A CA 1
ATOM 675 C C . SER A 1 86 ? -5.545 6.836 12.560 1.00 86.50 86 SER A C 1
ATOM 677 O O . SER A 1 86 ? -5.539 8.000 12.941 1.00 86.50 86 SER A O 1
ATOM 679 N N . ALA A 1 87 ? -5.517 6.528 11.261 1.00 87.88 87 ALA A N 1
ATOM 680 C CA . ALA A 1 87 ? -5.514 7.544 10.216 1.00 87.88 87 ALA A CA 1
ATOM 681 C C . ALA A 1 87 ? -6.251 7.090 8.956 1.00 87.88 87 ALA A C 1
ATOM 683 O O . ALA A 1 87 ? -6.301 5.906 8.610 1.00 87.88 87 ALA A O 1
ATOM 684 N N . ARG A 1 88 ? -6.771 8.079 8.225 1.00 89.25 88 ARG A N 1
ATOM 685 C CA . ARG A 1 88 ? -7.390 7.911 6.911 1.00 89.25 88 ARG A CA 1
ATOM 686 C C . ARG A 1 88 ? -6.616 8.709 5.875 1.00 89.25 88 ARG A C 1
ATOM 688 O O . ARG A 1 88 ? -6.432 9.915 6.030 1.00 89.25 88 ARG A O 1
ATOM 695 N N . VAL A 1 89 ? -6.211 8.051 4.794 1.00 89.88 89 VAL A N 1
ATOM 696 C CA . VAL A 1 89 ? -5.502 8.693 3.685 1.00 89.88 89 VAL A CA 1
ATOM 697 C C . VAL A 1 89 ? -6.296 8.519 2.400 1.00 89.88 89 VAL A C 1
ATOM 699 O O . VAL A 1 89 ? -6.580 7.404 1.979 1.00 89.88 89 VAL A O 1
ATOM 702 N N . GLN A 1 90 ? -6.641 9.625 1.750 1.00 89.88 90 GLN A N 1
ATOM 703 C CA . GLN A 1 90 ? -7.304 9.590 0.447 1.00 89.88 90 GLN A CA 1
ATOM 704 C C . GLN A 1 90 ? -6.321 9.155 -0.644 1.00 89.88 90 GLN A C 1
ATOM 706 O O . GLN A 1 90 ? -5.159 9.564 -0.627 1.00 89.88 90 GLN A O 1
ATOM 711 N N . GLY A 1 91 ? -6.786 8.403 -1.646 1.00 85.94 91 GLY A N 1
ATOM 712 C CA . GLY A 1 91 ? -5.935 7.940 -2.751 1.00 85.94 91 GLY A CA 1
ATOM 713 C C . GLY A 1 91 ? -5.215 9.057 -3.528 1.00 85.94 91 GLY A C 1
ATOM 714 O O . GLY A 1 91 ? -4.154 8.815 -4.099 1.00 85.94 91 GLY A O 1
ATOM 715 N N . ILE A 1 92 ? -5.734 10.293 -3.517 1.00 89.25 92 ILE A N 1
ATOM 716 C CA . ILE A 1 92 ? -5.072 11.471 -4.115 1.00 89.25 92 ILE A CA 1
ATOM 717 C C . ILE A 1 92 ? -3.758 11.845 -3.411 1.00 89.25 92 ILE A C 1
ATOM 719 O O . ILE A 1 92 ? -2.842 12.370 -4.038 1.00 89.25 92 ILE A O 1
ATOM 723 N N . ASN A 1 93 ? -3.631 11.513 -2.126 1.00 91.25 93 ASN A N 1
ATOM 724 C CA . ASN A 1 93 ? -2.432 11.764 -1.329 1.00 91.25 93 ASN A CA 1
ATOM 725 C C . ASN A 1 93 ? -1.390 10.644 -1.464 1.00 91.25 93 ASN A C 1
ATOM 727 O O . ASN A 1 93 ? -0.386 10.630 -0.748 1.00 91.25 93 ASN A O 1
ATOM 731 N N . VAL A 1 94 ? -1.623 9.694 -2.370 1.00 92.69 94 VAL A N 1
ATOM 732 C CA . VAL A 1 94 ? -0.762 8.541 -2.596 1.00 92.69 94 VAL A CA 1
ATOM 733 C C . VAL A 1 94 ? -0.182 8.611 -3.998 1.00 92.69 94 VAL A C 1
ATOM 735 O O . VAL A 1 94 ? -0.905 8.632 -4.991 1.00 92.69 94 VAL A O 1
ATOM 738 N N . ASN A 1 95 ? 1.145 8.588 -4.076 1.00 94.06 95 ASN A N 1
ATOM 739 C CA . ASN A 1 95 ? 1.879 8.626 -5.330 1.00 94.06 95 ASN A CA 1
ATOM 740 C C . ASN A 1 95 ? 2.831 7.440 -5.436 1.00 94.06 95 ASN A C 1
ATOM 742 O O . ASN A 1 95 ? 3.614 7.171 -4.526 1.00 94.06 95 ASN A O 1
ATOM 746 N N . VAL A 1 96 ? 2.800 6.772 -6.584 1.00 94.62 96 VAL A N 1
ATOM 747 C CA . VAL A 1 96 ? 3.767 5.738 -6.954 1.00 94.62 96 VAL A CA 1
ATOM 748 C C . VAL A 1 96 ? 4.765 6.376 -7.917 1.00 94.62 96 VAL A C 1
ATOM 750 O O . VAL A 1 96 ? 4.360 7.040 -8.868 1.00 94.62 96 VAL A O 1
ATOM 753 N N . LYS A 1 97 ? 6.062 6.244 -7.647 1.00 92.94 97 LYS A N 1
ATOM 754 C CA . LYS A 1 97 ? 7.121 6.928 -8.403 1.00 92.94 97 LYS A CA 1
ATOM 755 C C . LYS A 1 97 ? 8.279 5.992 -8.697 1.00 92.94 97 LYS A C 1
ATOM 757 O O . LYS A 1 97 ? 8.583 5.095 -7.910 1.00 92.94 97 LYS A O 1
ATOM 762 N N . SER A 1 98 ? 8.963 6.232 -9.808 1.00 91.50 98 SER A N 1
ATOM 763 C CA . SER A 1 98 ? 10.274 5.626 -10.052 1.00 91.50 98 SER A CA 1
ATOM 764 C C . SER A 1 98 ? 11.308 6.126 -9.035 1.00 91.50 98 SER A C 1
ATOM 766 O O . SER A 1 98 ? 11.148 7.198 -8.443 1.00 91.50 98 SER A O 1
ATOM 768 N N . HIS A 1 99 ? 12.406 5.383 -8.869 1.00 88.12 99 HIS A N 1
ATOM 769 C CA . HIS A 1 99 ? 1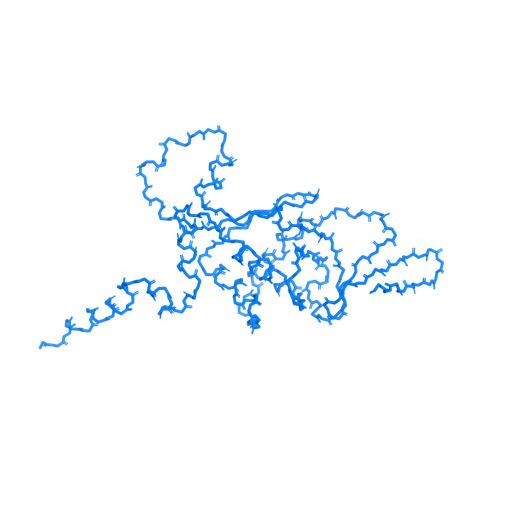3.563 5.845 -8.098 1.00 88.12 99 HIS A CA 1
ATOM 770 C C . HIS A 1 99 ? 14.042 7.228 -8.556 1.00 88.12 99 HIS A C 1
ATOM 772 O O . HIS A 1 99 ? 14.255 8.111 -7.730 1.00 88.12 99 HIS A O 1
ATOM 778 N N . VAL A 1 100 ? 14.172 7.429 -9.870 1.00 85.12 100 VAL A N 1
ATOM 779 C CA . VAL A 1 100 ? 14.683 8.679 -10.450 1.00 85.12 100 VAL A CA 1
ATOM 780 C C . VAL A 1 100 ? 13.773 9.859 -10.108 1.00 85.12 100 VAL A C 1
ATOM 782 O O . VAL A 1 100 ? 14.259 10.892 -9.660 1.00 85.12 100 VAL A O 1
ATOM 785 N N . GLN A 1 101 ? 12.454 9.694 -10.245 1.00 87.81 101 GLN A N 1
ATOM 786 C CA . GLN A 1 101 ? 11.480 10.730 -9.877 1.00 87.81 101 GLN A CA 1
ATOM 787 C C . GLN A 1 101 ? 11.512 11.036 -8.377 1.00 87.81 101 GLN A C 1
ATOM 789 O O . GLN A 1 101 ? 11.517 12.198 -7.985 1.00 87.81 101 GLN A O 1
ATOM 794 N N . HIS A 1 102 ? 11.560 10.003 -7.530 1.00 87.88 102 HIS A N 1
ATOM 795 C CA . HIS A 1 102 ? 11.651 10.194 -6.084 1.00 87.88 102 HIS A CA 1
ATOM 796 C C . HIS A 1 102 ? 12.914 10.970 -5.690 1.00 87.88 102 HIS A C 1
ATOM 798 O O . HIS A 1 102 ? 12.851 11.873 -4.855 1.00 87.88 102 HIS A O 1
ATOM 804 N N . TRP A 1 103 ? 14.050 10.639 -6.305 1.00 84.38 103 TRP A N 1
ATOM 805 C CA . TRP A 1 103 ? 15.318 11.294 -6.018 1.00 84.38 103 TRP A CA 1
ATOM 806 C C . TRP A 1 103 ? 15.336 12.746 -6.503 1.00 84.38 103 TRP A C 1
ATOM 808 O O . TRP A 1 103 ? 15.707 13.630 -5.735 1.00 84.38 103 TRP A O 1
ATOM 818 N N . ALA A 1 104 ? 14.841 13.005 -7.717 1.00 83.50 104 ALA A N 1
ATOM 819 C CA . ALA A 1 104 ? 14.724 14.353 -8.273 1.00 83.50 104 ALA A CA 1
ATOM 820 C C . ALA A 1 104 ? 13.869 15.293 -7.403 1.00 83.50 104 ALA A C 1
ATOM 822 O O . ALA A 1 104 ? 14.125 16.488 -7.357 1.00 83.50 104 ALA A O 1
ATOM 823 N N . GLU A 1 105 ? 12.871 14.764 -6.693 1.00 84.69 105 GLU A N 1
ATOM 824 C CA . GLU A 1 105 ? 12.046 15.541 -5.757 1.00 84.69 105 GLU A CA 1
ATOM 825 C C . GLU A 1 105 ? 12.673 15.710 -4.371 1.00 84.69 105 GLU A C 1
ATOM 827 O O . GLU A 1 105 ? 12.288 16.608 -3.623 1.00 84.69 105 GLU A O 1
ATOM 832 N N . SER A 1 106 ? 13.580 14.809 -3.999 1.00 79.50 106 SER A N 1
ATOM 833 C CA . SER A 1 106 ? 14.197 14.777 -2.669 1.00 79.50 106 SER A CA 1
ATOM 834 C C . SER A 1 106 ? 15.514 15.554 -2.617 1.00 79.50 106 SER A C 1
ATOM 836 O O . SER A 1 106 ? 15.976 15.891 -1.529 1.00 79.50 106 SER A O 1
ATOM 838 N N . CYS A 1 107 ? 16.120 15.843 -3.771 1.00 74.69 107 CYS A N 1
ATOM 839 C CA . CYS A 1 107 ? 17.348 16.620 -3.890 1.00 74.69 107 CYS A CA 1
ATOM 840 C C . CYS A 1 107 ? 17.075 18.046 -4.376 1.00 74.69 107 CYS A C 1
ATOM 842 O O . CYS A 1 107 ? 16.399 18.264 -5.375 1.00 74.69 107 CYS A O 1
ATOM 844 N N . THR A 1 108 ? 17.661 19.022 -3.683 1.00 69.12 108 THR A N 1
ATOM 845 C CA . THR A 1 108 ? 17.613 20.447 -4.047 1.00 69.12 108 THR A CA 1
ATOM 846 C C . THR A 1 108 ? 18.531 20.784 -5.223 1.00 69.12 108 THR A C 1
ATOM 848 O O . THR A 1 108 ? 18.302 21.760 -5.931 1.00 69.12 108 THR A O 1
ATOM 851 N N . GLU A 1 109 ? 19.575 19.982 -5.430 1.00 67.31 109 GLU A N 1
ATOM 852 C CA . GLU A 1 109 ? 20.541 20.135 -6.515 1.00 67.31 109 GLU A CA 1
ATOM 853 C C . GLU A 1 109 ? 20.265 19.109 -7.615 1.00 67.31 109 GLU A C 1
ATOM 855 O O . GLU A 1 109 ? 19.974 17.946 -7.325 1.00 67.31 109 GLU A O 1
ATOM 860 N N . GLN A 1 110 ? 20.381 19.522 -8.883 1.00 60.53 110 GLN A N 1
ATOM 861 C CA . GLN A 1 110 ? 20.353 18.569 -9.988 1.00 60.53 110 GLN A CA 1
ATOM 862 C C . GLN A 1 110 ? 21.588 17.668 -9.885 1.00 60.53 110 GLN A C 1
ATOM 864 O O . GLN A 1 110 ? 22.712 18.174 -9.934 1.00 60.53 110 GLN A O 1
ATOM 869 N N . PRO A 1 111 ? 21.417 16.343 -9.749 1.00 56.59 111 PRO A N 1
ATOM 870 C CA . PRO A 1 111 ? 22.561 15.461 -9.676 1.00 56.59 111 PRO A CA 1
ATOM 871 C C . PRO A 1 111 ? 23.354 15.564 -10.986 1.00 56.59 111 PRO A C 1
ATOM 873 O O . PRO A 1 111 ? 22.786 15.541 -12.075 1.00 56.59 111 PRO A O 1
ATOM 876 N N . ILE A 1 112 ? 24.680 15.669 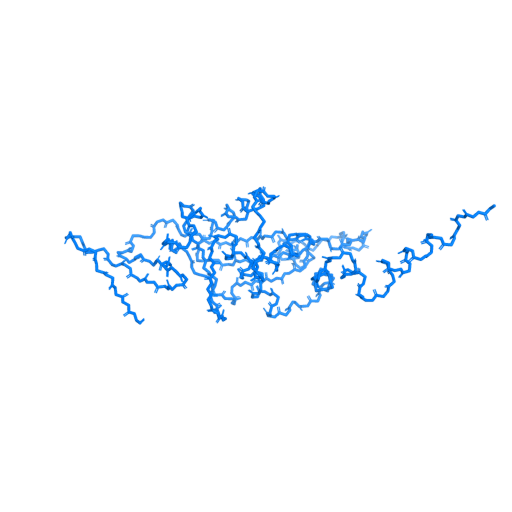-10.881 1.00 57.84 112 ILE A N 1
ATOM 877 C CA . ILE A 1 112 ? 25.611 15.707 -12.028 1.00 57.84 112 ILE A CA 1
ATOM 878 C C . ILE A 1 112 ? 25.857 14.276 -12.567 1.00 57.84 112 ILE A C 1
ATOM 880 O O . ILE A 1 112 ? 26.246 14.068 -13.713 1.00 57.84 112 ILE A O 1
ATOM 884 N N . MET A 1 113 ? 25.561 13.263 -11.743 1.00 50.50 113 MET A N 1
ATOM 885 C CA . MET A 1 113 ? 25.759 11.829 -11.989 1.00 50.50 113 MET A CA 1
ATOM 886 C C . MET A 1 113 ? 24.632 10.995 -12.673 1.00 50.50 113 MET A C 1
ATOM 888 O O . MET A 1 113 ? 24.839 9.788 -12.796 1.00 50.50 113 MET A O 1
ATOM 892 N N . PRO A 1 114 ? 23.466 11.505 -13.133 1.00 51.72 114 PRO A N 1
ATOM 893 C CA . PRO A 1 114 ? 22.439 10.684 -13.795 1.00 51.72 114 PRO A CA 1
ATOM 894 C C . PRO A 1 114 ? 22.884 10.090 -15.133 1.00 51.72 114 PRO A C 1
AT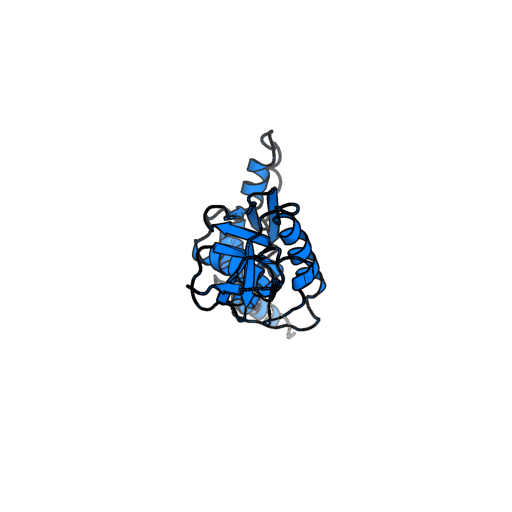OM 896 O O . PRO A 1 114 ? 22.285 9.131 -15.603 1.00 51.72 114 PRO A O 1
ATOM 899 N N . ILE A 1 115 ? 23.911 10.673 -15.756 1.00 52.28 115 ILE A N 1
ATOM 900 C CA . ILE A 1 115 ? 24.340 10.350 -17.125 1.00 52.28 115 ILE A CA 1
ATOM 901 C C . ILE A 1 115 ? 25.441 9.271 -17.130 1.00 52.28 115 ILE A C 1
ATOM 903 O O . ILE A 1 115 ? 25.643 8.594 -18.132 1.00 52.28 115 ILE A O 1
ATOM 907 N N . ALA A 1 116 ? 26.159 9.090 -16.015 1.00 50.12 116 ALA A N 1
ATOM 908 C CA . ALA A 1 116 ? 27.393 8.298 -15.981 1.00 50.12 116 ALA A CA 1
ATOM 909 C C . ALA A 1 116 ? 27.203 6.824 -15.580 1.00 50.12 116 ALA A C 1
ATOM 911 O O . ALA A 1 116 ? 28.110 6.021 -15.784 1.00 50.12 116 ALA A O 1
ATOM 912 N N . VAL A 1 117 ? 26.056 6.455 -15.003 1.00 55.22 117 VAL A N 1
ATOM 913 C CA . VAL A 1 117 ? 25.784 5.084 -14.553 1.00 55.22 117 VAL A CA 1
ATOM 914 C C . VAL A 1 117 ? 24.371 4.704 -14.972 1.00 55.22 117 VAL A C 1
ATOM 916 O O . VAL A 1 117 ? 23.413 5.402 -14.650 1.00 55.22 117 VAL A O 1
ATOM 919 N N . GLU A 1 118 ? 24.236 3.588 -15.686 1.00 53.75 118 GLU A N 1
ATOM 920 C CA . GLU A 1 118 ? 22.941 2.982 -15.977 1.00 53.75 118 GLU A CA 1
ATOM 921 C C . GLU A 1 118 ? 22.373 2.408 -14.673 1.00 53.75 118 GLU A C 1
ATOM 923 O O . GLU A 1 118 ? 22.606 1.259 -14.290 1.00 53.75 118 GLU A O 1
ATOM 928 N N . TRP A 1 119 ? 21.649 3.243 -13.932 1.00 56.47 119 TRP A N 1
ATOM 929 C CA . TRP A 1 119 ? 20.870 2.796 -12.792 1.00 56.47 119 TRP A CA 1
ATOM 930 C C . TRP A 1 119 ? 19.673 2.036 -13.348 1.00 56.47 119 TRP A C 1
ATOM 932 O O . TRP A 1 119 ? 18.611 2.617 -13.562 1.00 56.47 119 TRP A O 1
ATOM 942 N N . SER A 1 120 ? 19.816 0.729 -13.594 1.00 59.94 120 SER A N 1
ATOM 943 C CA . SER A 1 120 ? 18.637 -0.127 -13.719 1.00 59.94 120 SER A CA 1
ATOM 944 C C . SER A 1 120 ? 17.799 0.138 -12.466 1.00 59.94 120 SER A C 1
ATOM 946 O O . SER A 1 120 ? 18.229 -0.187 -11.355 1.00 59.94 120 SER A O 1
ATOM 948 N N . SER A 1 121 ? 16.682 0.841 -12.615 1.00 68.75 121 SER A N 1
ATOM 949 C CA . SER A 1 121 ? 15.860 1.281 -11.495 1.00 68.75 121 SER A CA 1
ATOM 950 C C . SER A 1 121 ? 15.238 0.027 -10.888 1.00 68.75 121 SER A C 1
ATOM 952 O O . SER A 1 121 ? 14.358 -0.596 -11.473 1.00 68.75 121 SER A O 1
ATOM 954 N N . ARG A 1 122 ? 15.780 -0.434 -9.758 1.00 83.38 122 ARG A N 1
ATOM 955 C CA . ARG A 1 122 ? 15.345 -1.676 -9.085 1.00 83.38 122 ARG A CA 1
ATOM 956 C C . ARG A 1 122 ? 14.363 -1.415 -7.950 1.00 83.38 122 ARG A C 1
ATOM 958 O O . ARG A 1 122 ? 14.033 -2.337 -7.202 1.00 83.38 122 ARG A O 1
ATOM 965 N N . THR A 1 123 ? 13.904 -0.171 -7.832 1.00 91.12 123 THR A N 1
ATOM 966 C CA . THR A 1 123 ? 13.042 0.277 -6.745 1.00 91.12 123 THR A CA 1
ATOM 967 C C . THR A 1 123 ? 11.976 1.219 -7.280 1.00 91.12 123 THR A C 1
ATOM 969 O O . THR A 1 123 ? 12.269 2.191 -7.976 1.00 91.12 123 THR A O 1
ATOM 972 N N . VAL A 1 124 ? 10.739 0.943 -6.896 1.00 94.44 124 VAL A N 1
ATOM 973 C CA . VAL A 1 124 ? 9.597 1.842 -7.030 1.00 94.44 124 VAL A CA 1
ATOM 974 C C . VAL A 1 124 ? 9.294 2.392 -5.643 1.00 94.44 124 VAL A C 1
ATOM 976 O O . VAL A 1 124 ? 9.343 1.657 -4.664 1.00 94.44 124 VAL A O 1
ATOM 979 N N . TYR A 1 125 ? 8.988 3.675 -5.531 1.00 94.56 125 TYR A N 1
ATOM 980 C CA . TYR A 1 125 ? 8.652 4.303 -4.260 1.00 94.56 125 TYR A CA 1
ATOM 981 C C . TYR A 1 125 ? 7.154 4.559 -4.176 1.00 94.56 125 TYR A C 1
ATOM 983 O O . TYR A 1 125 ? 6.568 5.168 -5.070 1.00 94.56 125 TYR A O 1
ATOM 991 N N . LEU A 1 126 ? 6.542 4.121 -3.080 1.00 95.88 126 LEU A N 1
ATOM 992 C CA . LEU A 1 126 ? 5.171 4.465 -2.724 1.00 95.88 126 LEU A CA 1
ATOM 993 C C . LEU A 1 126 ? 5.212 5.553 -1.650 1.00 95.88 126 LEU A C 1
ATOM 995 O O . LEU A 1 126 ? 5.589 5.293 -0.507 1.00 95.88 126 LEU A O 1
ATOM 999 N N . LYS A 1 127 ? 4.853 6.778 -2.029 1.00 94.81 127 LYS A N 1
ATOM 1000 C CA . LYS A 1 127 ? 4.768 7.932 -1.133 1.00 94.81 127 LYS A CA 1
ATOM 1001 C C . LYS A 1 127 ? 3.322 8.130 -0.700 1.00 94.81 127 LYS A C 1
ATOM 1003 O O . LYS A 1 127 ? 2.446 8.290 -1.546 1.00 94.81 127 LYS A O 1
ATOM 1008 N N . ILE A 1 128 ? 3.094 8.137 0.604 1.00 94.75 128 ILE A N 1
ATOM 1009 C CA . ILE A 1 128 ? 1.789 8.304 1.239 1.00 94.75 128 ILE A CA 1
ATOM 1010 C C . ILE A 1 128 ? 1.867 9.554 2.109 1.00 94.75 128 ILE A C 1
ATOM 1012 O O . ILE A 1 128 ? 2.661 9.597 3.050 1.00 94.75 128 ILE A O 1
ATOM 1016 N N . SER A 1 129 ? 1.064 10.565 1.789 1.00 91.56 129 SER A N 1
ATOM 1017 C CA . SER A 1 129 ? 0.964 11.787 2.585 1.00 91.56 129 SER A CA 1
ATOM 1018 C C . SER A 1 129 ? -0.246 11.707 3.517 1.00 91.56 129 SER A C 1
ATOM 1020 O O . SER A 1 129 ? -1.391 11.691 3.064 1.00 91.56 129 SER A O 1
ATOM 1022 N N . GLY A 1 130 ? 0.002 11.617 4.820 1.00 85.75 130 GLY A N 1
ATOM 1023 C CA . GLY A 1 130 ? -1.022 11.654 5.862 1.00 85.75 130 GLY A CA 1
ATOM 1024 C C . GLY A 1 130 ? -1.165 13.044 6.480 1.00 85.75 130 GLY A C 1
ATOM 1025 O O . GLY A 1 130 ? -0.387 13.953 6.198 1.00 85.75 130 GLY A O 1
ATOM 1026 N N . SER A 1 131 ? -2.145 13.202 7.369 1.00 79.62 131 SER A N 1
ATOM 1027 C CA . SER A 1 131 ? -2.342 14.433 8.151 1.00 79.62 131 SER A CA 1
ATOM 1028 C C . SER A 1 131 ? -1.164 14.752 9.075 1.00 79.62 131 SER A C 1
ATOM 1030 O O . SER A 1 131 ? -0.904 15.915 9.366 1.00 79.62 131 SER A O 1
ATOM 1032 N N . SER A 1 132 ? -0.456 13.721 9.535 1.00 80.19 132 SER A N 1
ATOM 1033 C CA . SER A 1 132 ? 0.567 13.820 10.586 1.00 80.19 132 SER A CA 1
ATOM 1034 C C . SER A 1 132 ? 1.995 13.696 10.062 1.00 80.19 132 SER A C 1
ATOM 1036 O O . SER A 1 132 ? 2.949 13.901 10.807 1.00 80.19 132 SER A O 1
ATOM 1038 N N . GLY A 1 133 ? 2.157 13.381 8.778 1.00 84.50 133 GLY A N 1
ATOM 1039 C CA . GLY A 1 133 ? 3.461 13.197 8.161 1.00 84.50 133 GLY A CA 1
ATOM 1040 C C . GLY A 1 133 ? 3.382 12.476 6.824 1.00 84.50 133 GLY A C 1
ATOM 1041 O O . GLY A 1 133 ? 2.316 12.068 6.366 1.00 84.50 133 GLY A O 1
ATOM 1042 N N . ASN A 1 134 ? 4.546 12.304 6.203 1.00 90.12 134 ASN A N 1
ATOM 1043 C CA . ASN A 1 134 ? 4.684 11.592 4.940 1.00 90.12 134 ASN A CA 1
ATOM 1044 C C . ASN A 1 134 ? 5.505 10.325 5.155 1.00 90.12 134 ASN A C 1
ATOM 1046 O O . ASN A 1 134 ? 6.577 10.371 5.756 1.00 90.12 134 ASN A O 1
ATOM 1050 N N . VAL A 1 135 ? 5.049 9.219 4.580 1.00 92.56 135 VAL A N 1
ATOM 1051 C CA . VAL A 1 135 ? 5.785 7.954 4.553 1.00 92.56 135 VAL A CA 1
ATOM 1052 C C . VAL A 1 135 ? 6.183 7.642 3.130 1.00 92.56 135 VAL A C 1
ATOM 1054 O O . VAL A 1 135 ? 5.388 7.774 2.204 1.00 92.56 135 VAL A O 1
ATOM 1057 N N . THR A 1 136 ? 7.428 7.214 2.954 1.00 94.19 136 THR A N 1
ATOM 1058 C CA . THR A 1 136 ? 7.928 6.737 1.666 1.00 94.19 136 THR A CA 1
ATOM 1059 C C . THR A 1 136 ? 8.389 5.298 1.826 1.00 94.19 136 THR A C 1
ATOM 1061 O O . THR A 1 136 ? 9.294 5.014 2.606 1.00 94.19 136 THR A O 1
ATOM 1064 N N . ILE A 1 137 ? 7.738 4.385 1.107 1.00 95.25 137 ILE A N 1
ATOM 1065 C CA . ILE A 1 137 ? 7.992 2.948 1.179 1.00 95.25 137 ILE A CA 1
ATOM 1066 C C . ILE A 1 137 ? 8.775 2.534 -0.073 1.00 95.25 137 ILE A C 1
ATOM 1068 O O . ILE A 1 137 ? 8.231 2.626 -1.179 1.00 95.25 137 ILE A O 1
ATOM 1072 N N . PRO A 1 138 ? 10.035 2.083 0.062 1.00 94.44 138 PRO A N 1
ATOM 1073 C CA . PRO A 1 138 ? 10.778 1.518 -1.053 1.00 94.44 138 PRO A CA 1
ATOM 1074 C C . PRO A 1 138 ? 10.250 0.115 -1.367 1.00 94.44 138 PRO A C 1
ATOM 1076 O O . PRO A 1 138 ? 10.297 -0.792 -0.537 1.00 94.44 138 PRO A O 1
ATOM 1079 N N . LEU A 1 139 ? 9.770 -0.074 -2.587 1.00 95.31 139 LEU A N 1
ATOM 1080 C CA . LEU A 1 139 ? 9.295 -1.346 -3.108 1.00 95.31 139 LEU A CA 1
ATOM 1081 C C . LEU A 1 139 ? 10.331 -1.878 -4.091 1.00 95.31 139 LEU A C 1
ATOM 1083 O O . LEU A 1 139 ? 10.499 -1.346 -5.187 1.00 95.31 139 LEU A O 1
ATOM 1087 N N . ASN A 1 140 ? 11.030 -2.941 -3.706 1.00 93.69 140 ASN A N 1
ATOM 1088 C CA . ASN A 1 140 ? 11.713 -3.772 -4.691 1.00 93.69 140 ASN A CA 1
ATOM 1089 C C . ASN A 1 140 ? 10.683 -4.656 -5.420 1.00 93.69 140 ASN A C 1
ATOM 1091 O O . ASN A 1 140 ? 9.529 -4.770 -4.996 1.00 93.69 140 ASN A O 1
ATOM 1095 N N . LEU A 1 141 ? 11.108 -5.305 -6.503 1.00 92.69 141 LEU A N 1
ATOM 1096 C CA . LEU A 1 141 ? 10.245 -6.158 -7.325 1.00 92.69 141 LEU A CA 1
ATOM 1097 C C . LEU A 1 141 ? 9.492 -7.225 -6.508 1.00 92.69 141 LEU A C 1
ATOM 1099 O O . LEU A 1 141 ? 8.308 -7.465 -6.740 1.00 92.69 141 LEU A O 1
ATOM 1103 N N . MET A 1 142 ? 10.155 -7.828 -5.518 1.00 92.50 142 MET A N 1
ATOM 1104 C CA . MET A 1 142 ? 9.551 -8.871 -4.687 1.00 92.50 142 MET A CA 1
ATOM 1105 C C . MET A 1 142 ? 8.482 -8.329 -3.743 1.00 92.50 142 MET A C 1
ATOM 1107 O O . MET A 1 142 ? 7.410 -8.918 -3.641 1.00 92.50 142 MET A O 1
ATOM 1111 N N . LEU A 1 143 ? 8.747 -7.211 -3.068 1.00 93.88 143 LEU A N 1
ATOM 1112 C CA . LEU A 1 143 ? 7.794 -6.592 -2.153 1.00 93.88 143 LEU A CA 1
ATOM 1113 C C . LEU A 1 143 ? 6.589 -6.021 -2.908 1.00 93.88 143 LEU A C 1
ATOM 1115 O O . LEU A 1 143 ? 5.460 -6.131 -2.437 1.00 93.88 143 LEU A O 1
ATOM 1119 N N . PHE A 1 144 ? 6.818 -5.470 -4.102 1.00 95.44 144 PHE A N 1
ATOM 1120 C CA . PHE A 1 144 ? 5.758 -5.021 -5.000 1.00 95.44 144 PHE A CA 1
ATOM 1121 C C . PHE A 1 144 ? 4.822 -6.175 -5.394 1.00 95.44 144 PHE A C 1
ATOM 1123 O O . PHE A 1 144 ? 3.605 -6.075 -5.237 1.00 95.44 144 PHE A O 1
ATOM 1130 N N . GLU A 1 145 ? 5.388 -7.300 -5.842 1.00 94.56 145 GLU A N 1
ATOM 1131 C CA . GLU A 1 145 ? 4.629 -8.515 -6.161 1.00 94.56 145 GLU A CA 1
ATOM 1132 C C . GLU A 1 145 ? 3.877 -9.045 -4.931 1.00 94.56 145 GLU A C 1
ATOM 1134 O O . GLU A 1 145 ? 2.704 -9.414 -5.019 1.00 94.56 145 GLU A O 1
ATOM 1139 N N . LEU A 1 146 ? 4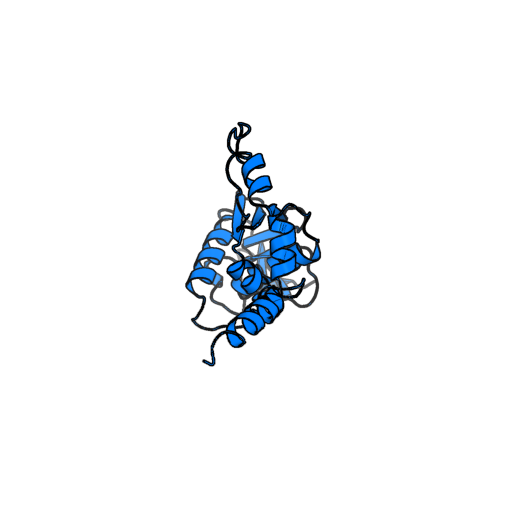.530 -9.058 -3.768 1.00 93.81 146 LEU A N 1
ATOM 1140 C CA . LEU A 1 146 ? 3.956 -9.561 -2.525 1.00 93.81 146 LEU A CA 1
ATOM 1141 C C . LEU A 1 146 ? 2.761 -8.720 -2.058 1.00 93.81 146 LEU A C 1
ATOM 1143 O O . LEU A 1 146 ? 1.730 -9.291 -1.707 1.00 93.81 146 LEU A O 1
ATOM 1147 N N . LEU A 1 147 ? 2.849 -7.387 -2.134 1.00 94.31 147 LEU A N 1
ATOM 1148 C CA . LEU A 1 147 ? 1.730 -6.489 -1.832 1.00 94.31 147 LEU A CA 1
ATOM 1149 C C . LEU A 1 147 ? 0.529 -6.761 -2.738 1.00 94.31 147 LEU A C 1
ATOM 1151 O O . LEU A 1 147 ? -0.592 -6.883 -2.243 1.00 94.31 147 LEU A O 1
ATOM 1155 N N . ARG A 1 148 ? 0.749 -6.932 -4.048 1.00 94.00 148 ARG A N 1
ATOM 1156 C CA . ARG A 1 148 ? -0.342 -7.272 -4.976 1.00 94.00 148 ARG A CA 1
ATOM 1157 C C . ARG A 1 148 ? -0.960 -8.631 -4.665 1.00 94.00 148 ARG A C 1
ATOM 1159 O O . ARG A 1 148 ? -2.179 -8.782 -4.721 1.00 94.00 148 ARG A O 1
ATOM 1166 N N . ARG A 1 149 ? -0.156 -9.614 -4.263 1.00 92.56 149 ARG A N 1
ATOM 1167 C CA . ARG A 1 149 ? -0.670 -10.922 -3.835 1.00 92.56 149 ARG A CA 1
ATOM 1168 C C . ARG A 1 149 ? -1.445 -10.852 -2.527 1.00 92.56 149 ARG A C 1
ATOM 1170 O O . ARG A 1 149 ? -2.474 -11.512 -2.415 1.00 92.56 149 ARG A O 1
ATOM 1177 N N . TRP A 1 150 ? -0.991 -10.069 -1.551 1.00 91.69 150 TRP A N 1
ATOM 1178 C CA . TRP A 1 150 ? -1.733 -9.843 -0.309 1.00 91.69 150 TRP A CA 1
ATOM 1179 C C . TRP A 1 150 ? -3.063 -9.137 -0.565 1.00 91.69 150 TRP A C 1
ATOM 1181 O O . TRP A 1 150 ? -4.070 -9.552 0.009 1.00 91.69 150 TRP A O 1
ATOM 1191 N N . ALA A 1 151 ? -3.097 -8.177 -1.495 1.00 91.12 151 ALA A N 1
ATOM 1192 C CA . ALA A 1 151 ? -4.335 -7.565 -1.977 1.00 91.12 151 ALA A CA 1
ATOM 1193 C C . ALA A 1 151 ? -5.277 -8.603 -2.615 1.00 91.12 151 ALA A C 1
ATOM 1195 O O . ALA A 1 151 ? -6.472 -8.612 -2.334 1.00 91.12 151 ALA A O 1
ATOM 1196 N N . GLY A 1 152 ? -4.729 -9.528 -3.414 1.00 88.94 152 GLY A N 1
ATOM 1197 C CA . GLY A 1 152 ? -5.446 -10.676 -3.991 1.00 88.94 152 GLY A CA 1
ATOM 1198 C C . GLY A 1 152 ? -5.775 -11.793 -2.993 1.00 88.94 152 GLY A C 1
ATOM 1199 O O . GLY A 1 152 ? -6.366 -12.806 -3.356 1.00 88.94 152 GLY A O 1
ATOM 1200 N N . GLY A 1 153 ? -5.402 -11.623 -1.726 1.00 87.25 153 GLY A N 1
ATOM 1201 C CA . GLY A 1 153 ? -5.823 -12.481 -0.638 1.00 87.25 153 GLY A CA 1
ATOM 1202 C C . GLY A 1 153 ? -4.823 -13.543 -0.193 1.00 87.25 153 GLY A C 1
ATOM 1203 O O . GLY A 1 153 ? -5.169 -14.305 0.713 1.00 87.25 153 GLY A O 1
ATOM 1204 N N . LEU A 1 154 ? -3.594 -13.559 -0.721 1.00 86.19 154 LEU A N 1
ATOM 1205 C CA . LEU A 1 154 ? -2.528 -14.460 -0.275 1.00 86.19 154 LEU A CA 1
ATOM 1206 C C . LEU A 1 154 ? -2.349 -14.380 1.248 1.00 86.19 154 LEU A C 1
ATOM 1208 O O . LEU A 1 154 ? -2.240 -13.299 1.825 1.00 86.19 154 LEU A O 1
ATOM 1212 N N . THR A 1 155 ? -2.298 -15.538 1.905 1.00 73.69 155 THR A N 1
ATOM 1213 C CA . THR A 1 155 ? -1.980 -15.641 3.332 1.00 73.69 155 THR A CA 1
ATOM 1214 C C . THR A 1 155 ? -0.815 -16.596 3.526 1.00 73.69 155 THR A C 1
ATOM 1216 O O . THR A 1 155 ? -0.974 -17.811 3.456 1.00 73.69 155 THR A O 1
ATOM 1219 N N . THR A 1 156 ? 0.358 -16.056 3.806 1.00 62.16 156 THR A N 1
ATOM 1220 C CA . THR A 1 156 ? 1.584 -16.826 4.044 1.00 62.16 156 THR A CA 1
ATOM 1221 C C . THR A 1 156 ? 1.974 -16.640 5.502 1.00 62.16 156 THR A C 1
ATOM 1223 O O . THR A 1 156 ? 2.554 -15.623 5.880 1.00 62.16 156 THR A O 1
ATOM 1226 N N . ARG A 1 157 ? 1.551 -17.582 6.353 1.00 55.59 157 ARG A N 1
ATOM 1227 C CA . ARG A 1 157 ? 1.870 -17.571 7.789 1.00 55.59 157 ARG A CA 1
ATOM 1228 C C . ARG A 1 157 ? 3.388 -17.734 7.971 1.00 55.59 157 ARG A C 1
ATOM 1230 O O . ARG A 1 157 ? 3.985 -18.574 7.304 1.00 55.59 157 ARG A O 1
ATOM 1237 N N . GLY A 1 158 ? 4.000 -16.931 8.842 1.00 67.94 158 GLY A N 1
ATOM 1238 C CA . GLY A 1 158 ? 5.404 -17.048 9.267 1.00 67.94 158 GLY A CA 1
ATOM 1239 C C . GLY A 1 158 ? 6.477 -16.593 8.266 1.00 67.94 158 GLY A C 1
ATOM 1240 O O . GLY A 1 158 ? 7.501 -16.069 8.684 1.00 67.94 158 GLY A O 1
ATOM 1241 N N . GLN A 1 159 ? 6.258 -16.741 6.955 1.00 78.00 159 GLN A N 1
ATOM 1242 C CA . GLN A 1 159 ? 7.315 -16.533 5.948 1.00 78.00 159 GLN A CA 1
ATOM 1243 C C . GLN A 1 159 ? 7.715 -15.068 5.712 1.00 78.00 159 GLN A C 1
ATOM 1245 O O . GLN A 1 159 ? 8.830 -14.830 5.268 1.00 78.00 159 GLN A O 1
ATOM 1250 N N . TYR A 1 160 ? 6.836 -14.108 6.017 1.00 85.88 160 TYR A N 1
ATOM 1251 C CA . TYR A 1 160 ? 7.061 -12.679 5.740 1.00 85.88 160 TYR A CA 1
ATOM 1252 C C . TYR A 1 160 ? 6.777 -11.786 6.952 1.00 85.88 160 TYR A C 1
ATOM 1254 O O . TYR A 1 160 ? 6.312 -10.653 6.829 1.00 85.88 160 TYR A O 1
ATOM 1262 N N . GLU A 1 161 ? 6.969 -12.315 8.163 1.00 85.50 161 GLU A N 1
ATOM 1263 C CA . GLU A 1 161 ? 6.716 -11.536 9.379 1.00 85.50 161 GLU A CA 1
ATOM 1264 C C . GLU A 1 161 ? 7.643 -10.326 9.506 1.00 85.50 161 GLU A C 1
ATOM 1266 O O . GLU A 1 161 ? 7.228 -9.310 10.059 1.00 85.50 161 GLU A O 1
ATOM 1271 N N . GLY A 1 162 ? 8.875 -10.416 8.997 1.00 88.12 162 GLY A N 1
ATOM 1272 C CA . GLY A 1 162 ? 9.823 -9.303 9.006 1.00 88.12 162 GLY A CA 1
ATOM 1273 C C . GLY A 1 162 ? 9.327 -8.131 8.161 1.00 88.12 162 GLY A C 1
ATOM 1274 O O . GLY A 1 162 ? 9.276 -6.998 8.641 1.00 88.12 162 GLY A O 1
ATOM 1275 N N . GLU A 1 163 ? 8.890 -8.414 6.935 1.00 89.50 163 GLU A N 1
ATOM 1276 C CA . GLU A 1 163 ? 8.335 -7.442 5.995 1.00 89.50 163 GLU A CA 1
ATOM 1277 C C . GLU A 1 163 ? 7.033 -6.851 6.526 1.00 89.50 163 GLU A C 1
ATOM 1279 O O . GLU A 1 163 ? 6.875 -5.632 6.515 1.00 89.50 163 GLU A O 1
ATOM 1284 N N . ILE A 1 164 ? 6.135 -7.695 7.051 1.00 88.38 164 ILE A N 1
ATOM 1285 C CA . ILE A 1 164 ? 4.889 -7.243 7.679 1.00 88.38 164 ILE A CA 1
ATOM 1286 C C . ILE A 1 164 ? 5.216 -6.275 8.815 1.00 88.38 164 ILE A C 1
ATOM 1288 O O . ILE A 1 164 ? 4.787 -5.131 8.764 1.00 88.38 164 ILE A O 1
ATOM 1292 N N . ARG A 1 165 ? 6.048 -6.663 9.792 1.00 87.75 165 ARG A N 1
ATOM 1293 C CA . ARG A 1 165 ? 6.412 -5.782 10.919 1.00 87.75 165 ARG A CA 1
ATOM 1294 C C . ARG A 1 165 ? 7.071 -4.482 10.456 1.00 87.75 165 ARG A C 1
ATOM 1296 O O . ARG A 1 165 ? 6.794 -3.433 11.030 1.00 87.75 165 ARG A O 1
ATOM 1303 N N . SER A 1 166 ? 7.933 -4.541 9.441 1.00 90.81 166 SER A N 1
ATOM 1304 C CA . SER A 1 166 ? 8.603 -3.362 8.887 1.00 90.81 166 SER A CA 1
ATOM 1305 C C . SER A 1 166 ? 7.606 -2.383 8.263 1.00 90.81 166 SER A C 1
ATOM 1307 O O . SER A 1 166 ? 7.593 -1.212 8.641 1.00 90.81 166 SER A O 1
ATOM 1309 N N . LEU A 1 167 ? 6.722 -2.863 7.381 1.00 92.12 167 LEU A N 1
ATOM 1310 C CA . LEU A 1 167 ? 5.671 -2.054 6.758 1.00 92.12 167 LEU A CA 1
ATOM 1311 C C . LEU A 1 167 ? 4.724 -1.473 7.803 1.00 92.12 167 LEU A C 1
ATOM 1313 O O . LEU A 1 167 ? 4.456 -0.279 7.817 1.00 92.12 167 LEU A O 1
ATOM 1317 N N . THR A 1 168 ? 4.278 -2.313 8.721 1.00 88.62 168 THR A N 1
ATOM 1318 C CA . THR A 1 168 ? 3.411 -1.954 9.832 1.00 88.62 168 THR A CA 1
ATOM 1319 C C . THR A 1 168 ? 4.014 -0.840 10.703 1.00 88.62 168 THR A C 1
ATOM 1321 O O . THR A 1 168 ? 3.327 0.117 11.056 1.00 88.62 168 THR A O 1
ATOM 1324 N N . ARG A 1 169 ? 5.321 -0.899 10.989 1.00 88.88 169 ARG A N 1
ATOM 1325 C CA . ARG A 1 169 ? 6.035 0.153 11.730 1.00 88.88 169 ARG A CA 1
ATOM 1326 C C . ARG A 1 169 ? 6.155 1.455 10.937 1.00 88.88 169 ARG A C 1
ATOM 1328 O O . ARG A 1 169 ? 6.070 2.522 11.533 1.00 88.88 169 ARG A O 1
ATOM 1335 N N . LEU A 1 170 ? 6.344 1.380 9.619 1.00 91.25 170 LEU A N 1
ATOM 1336 C CA . LEU A 1 170 ? 6.338 2.565 8.758 1.00 91.25 170 LEU A CA 1
ATOM 1337 C C . LEU A 1 170 ? 4.952 3.218 8.742 1.00 91.25 170 LEU A C 1
ATOM 1339 O O . LEU A 1 170 ? 4.849 4.426 8.926 1.00 91.25 170 LEU A O 1
ATOM 1343 N N . LEU A 1 171 ? 3.888 2.428 8.593 1.00 90.25 171 LEU A N 1
ATOM 1344 C CA . LEU A 1 171 ? 2.512 2.928 8.560 1.00 90.25 171 LEU A CA 1
ATOM 1345 C C . LEU A 1 171 ? 2.085 3.580 9.877 1.00 90.25 171 LEU A C 1
ATOM 1347 O O . LEU A 1 171 ? 1.377 4.580 9.841 1.00 90.25 171 LEU A O 1
ATOM 1351 N N . ALA A 1 172 ? 2.579 3.093 11.018 1.00 86.75 172 ALA A N 1
ATOM 1352 C CA . ALA A 1 172 ? 2.339 3.713 12.321 1.00 86.75 172 ALA A CA 1
ATOM 1353 C C . ALA A 1 172 ? 2.748 5.198 12.380 1.00 86.75 172 ALA A C 1
ATOM 1355 O O . ALA A 1 172 ? 2.192 5.950 13.166 1.00 86.75 172 ALA A O 1
ATOM 1356 N N . THR A 1 173 ? 3.687 5.646 11.539 1.00 87.94 173 THR A N 1
ATOM 1357 C CA . THR A 1 173 ? 4.101 7.061 11.493 1.00 87.94 173 THR A CA 1
ATOM 1358 C C . THR A 1 173 ? 3.095 7.981 10.789 1.00 87.94 173 THR A C 1
ATOM 1360 O O . THR A 1 173 ? 3.214 9.198 10.883 1.00 87.94 173 THR A O 1
ATOM 1363 N N . LEU A 1 174 ? 2.094 7.417 10.099 1.00 87.00 174 LEU A N 1
ATOM 1364 C CA . LEU A 1 174 ? 0.960 8.170 9.550 1.00 87.00 174 LEU A CA 1
ATOM 1365 C C . LEU A 1 174 ? -0.123 8.436 10.601 1.00 87.00 174 LEU A C 1
ATOM 1367 O O . LEU A 1 174 ? -0.990 9.275 10.358 1.00 87.00 174 LEU A O 1
ATOM 1371 N N . ALA A 1 175 ? -0.092 7.720 11.729 1.00 81.12 175 ALA A N 1
ATOM 1372 C CA . ALA A 1 175 ? -1.029 7.925 12.820 1.00 81.12 175 ALA A CA 1
ATOM 1373 C C . ALA A 1 175 ? -0.757 9.280 13.504 1.00 81.12 175 ALA A C 1
ATOM 1375 O O . ALA A 1 175 ? 0.402 9.597 13.794 1.00 81.12 175 ALA A O 1
ATOM 1376 N N . PRO A 1 176 ? -1.795 10.086 13.775 1.00 74.50 176 PRO A N 1
ATOM 1377 C CA . PRO A 1 176 ? -1.653 11.288 14.574 1.00 74.50 176 PRO A CA 1
ATOM 1378 C C . PRO A 1 176 ? -1.225 10.948 16.006 1.00 74.50 176 PRO A C 1
ATOM 1380 O O . PRO A 1 176 ? -1.652 9.927 16.547 1.00 74.50 176 PRO A O 1
ATOM 1383 N N . PRO A 1 177 ? -0.406 11.802 16.646 1.00 65.69 177 PRO A N 1
ATOM 1384 C CA . PRO A 1 177 ? -0.254 11.749 18.093 1.00 65.69 177 PRO A CA 1
ATOM 1385 C C . PRO A 1 177 ? -1.631 12.004 18.721 1.00 65.69 177 PRO A C 1
ATOM 1387 O O . PRO A 1 177 ? -2.314 12.927 18.281 1.00 65.69 177 PRO A O 1
ATOM 1390 N N . GLU A 1 178 ? -2.026 11.155 19.676 1.00 61.00 178 GLU A N 1
ATOM 1391 C CA . GLU A 1 178 ? -3.349 11.077 20.322 1.00 61.00 178 GLU A CA 1
ATOM 1392 C C . GLU A 1 178 ? -4.203 12.345 20.163 1.00 61.00 178 GLU A C 1
ATOM 1394 O O . GLU A 1 178 ? -4.026 13.348 20.857 1.00 61.00 178 GLU A O 1
ATOM 1399 N N . SER A 1 179 ? -5.140 12.312 19.216 1.00 53.78 179 SER A N 1
ATOM 1400 C CA . SER A 1 179 ? -6.155 13.347 19.087 1.00 53.78 179 SER A CA 1
ATOM 1401 C C . SER A 1 179 ? -7.223 13.092 20.145 1.00 53.78 179 SER A C 1
ATOM 1403 O O . SER A 1 179 ? -7.895 12.066 20.100 1.00 53.78 179 SER A O 1
ATOM 1405 N N . GLY A 1 180 ? -7.373 14.024 21.090 1.00 54.22 180 GLY A N 1
ATOM 1406 C CA . GLY A 1 180 ? -8.392 14.015 22.151 1.00 54.22 180 GLY A CA 1
ATOM 1407 C C . GLY A 1 180 ? -9.825 14.215 21.643 1.00 54.22 180 GLY A C 1
ATOM 1408 O O . GLY A 1 180 ? -10.561 15.038 22.175 1.00 54.22 180 GLY A O 1
ATOM 1409 N N . THR A 1 181 ? -10.198 13.524 20.571 1.00 59.16 181 THR A N 1
ATOM 1410 C CA . THR A 1 181 ? -11.557 13.458 20.042 1.00 59.16 181 THR A CA 1
ATOM 1411 C C . THR A 1 181 ? -12.312 12.331 20.744 1.00 59.16 181 THR A C 1
ATOM 1413 O O . THR A 1 181 ? -11.853 11.193 20.724 1.00 59.16 181 THR A O 1
ATOM 1416 N N . ASP A 1 182 ? -13.494 12.622 21.297 1.00 63.28 182 ASP A N 1
ATOM 1417 C CA . ASP A 1 182 ? -14.387 11.645 21.962 1.00 63.28 182 ASP A CA 1
ATOM 1418 C C . ASP A 1 182 ? -14.970 10.576 21.010 1.00 63.28 182 ASP A C 1
ATOM 1420 O O . ASP A 1 182 ? -15.786 9.739 21.408 1.00 63.28 182 ASP A O 1
ATOM 1424 N N . GLU A 1 183 ? -14.573 10.607 19.738 1.00 70.81 183 GLU A N 1
ATOM 1425 C CA . GLU A 1 183 ? -15.019 9.709 18.686 1.00 70.81 183 GLU A CA 1
ATOM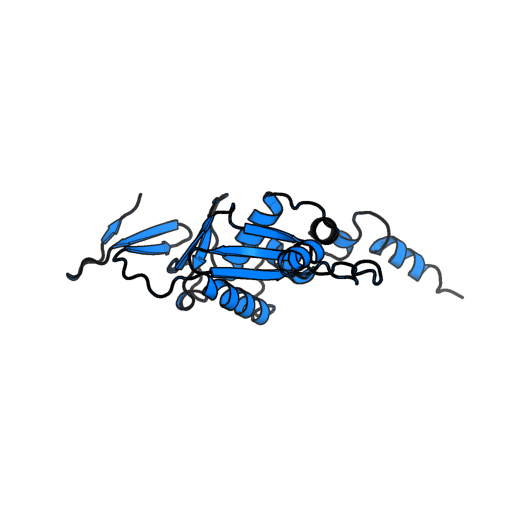 1426 C C . GLU A 1 183 ? -13.873 8.784 18.257 1.00 70.81 183 GLU A C 1
ATOM 1428 O O . GLU A 1 183 ? -12.833 9.233 17.774 1.00 70.81 183 GLU A O 1
ATOM 1433 N N . ILE A 1 184 ? -14.076 7.478 18.434 1.00 79.94 184 ILE A N 1
ATOM 1434 C CA . ILE A 1 184 ? -13.148 6.430 18.015 1.00 79.94 184 ILE A CA 1
ATOM 1435 C C . ILE A 1 184 ? -13.744 5.718 16.803 1.00 79.94 184 ILE A C 1
ATOM 1437 O O . ILE A 1 184 ? -14.753 5.014 16.909 1.00 79.94 184 ILE A O 1
ATOM 1441 N N . GLU A 1 185 ? -13.089 5.848 15.651 1.00 85.38 185 GLU A N 1
ATOM 1442 C CA . GLU A 1 185 ? -13.415 5.040 14.480 1.00 85.38 185 GLU A CA 1
ATOM 1443 C C . GLU A 1 185 ? -12.838 3.624 14.640 1.00 85.38 185 GLU A C 1
ATOM 1445 O O . GLU A 1 185 ? -11.643 3.423 14.866 1.00 85.38 185 GLU A O 1
ATOM 1450 N N . VAL A 1 186 ? -13.691 2.612 14.499 1.00 85.25 186 VAL A N 1
ATOM 1451 C CA . VAL A 1 186 ? -13.328 1.199 14.625 1.00 85.25 186 VAL A CA 1
ATOM 1452 C C . VAL A 1 186 ? -13.754 0.443 13.376 1.00 85.25 186 VAL A C 1
ATOM 1454 O O . VAL A 1 186 ? -14.833 0.646 12.823 1.00 85.25 186 VAL A O 1
ATOM 1457 N N . LEU A 1 187 ? -12.915 -0.487 12.946 1.00 84.50 187 LEU A N 1
ATOM 1458 C CA . LEU A 1 187 ? -13.223 -1.455 11.911 1.00 84.50 187 LEU A CA 1
ATOM 1459 C C . LEU A 1 187 ? -13.645 -2.786 12.549 1.00 84.50 187 LEU A C 1
ATOM 1461 O O . LEU A 1 187 ? -12.834 -3.453 13.191 1.00 84.50 187 LEU A O 1
ATOM 1465 N N . VAL A 1 188 ? -14.897 -3.199 12.342 1.00 81.88 188 VAL A N 1
ATOM 1466 C CA . VAL A 1 188 ? -15.471 -4.465 12.830 1.00 81.88 188 VAL A CA 1
ATOM 1467 C C . VAL A 1 188 ? -15.911 -5.290 11.625 1.00 81.88 188 VAL A C 1
ATOM 1469 O O . VAL A 1 188 ? -16.762 -4.856 10.859 1.00 81.88 188 VAL A O 1
ATOM 1472 N N . ASN A 1 189 ? -15.329 -6.479 11.432 1.00 76.88 189 ASN A N 1
ATOM 1473 C CA . ASN A 1 189 ? -15.609 -7.354 10.278 1.00 76.88 189 ASN A CA 1
ATOM 1474 C C . ASN A 1 189 ? -15.481 -6.666 8.897 1.00 76.88 189 ASN A C 1
ATOM 1476 O O . ASN A 1 189 ? -16.189 -7.017 7.958 1.00 76.88 189 ASN A O 1
ATOM 1480 N N . GLY A 1 190 ? -14.586 -5.681 8.765 1.00 75.44 190 GLY A N 1
ATOM 1481 C CA . GLY A 1 190 ? -14.405 -4.914 7.524 1.00 75.44 190 GLY A CA 1
ATOM 1482 C C . GLY A 1 190 ? -15.393 -3.756 7.339 1.00 75.44 190 GLY A C 1
ATOM 1483 O O . GLY A 1 190 ? -15.226 -2.966 6.410 1.00 75.44 190 GLY A O 1
ATOM 1484 N N . GLU A 1 191 ? -16.364 -3.603 8.238 1.00 81.00 191 GLU A N 1
ATOM 1485 C CA . GLU A 1 191 ? -17.280 -2.466 8.285 1.00 81.00 191 GLU A CA 1
ATOM 1486 C C . GLU A 1 191 ? -16.776 -1.408 9.265 1.00 81.00 191 GLU A C 1
ATOM 1488 O O . GLU A 1 191 ? -16.255 -1.720 10.339 1.00 81.00 191 GLU A O 1
ATOM 1493 N N . ARG A 1 192 ? -16.936 -0.137 8.895 1.00 82.44 192 ARG A N 1
ATOM 1494 C CA . ARG A 1 192 ? -16.589 0.988 9.766 1.00 82.44 192 ARG A CA 1
ATOM 1495 C C . ARG A 1 192 ? -17.724 1.248 10.745 1.00 82.44 192 ARG A C 1
ATOM 1497 O O . ARG A 1 192 ? -18.887 1.262 10.352 1.00 82.44 192 ARG A O 1
ATOM 1504 N N . ARG A 1 193 ? -17.377 1.486 12.003 1.00 82.38 193 ARG A N 1
ATOM 1505 C CA . ARG A 1 193 ? -18.292 1.891 13.069 1.00 82.38 193 ARG A CA 1
ATOM 1506 C C . ARG A 1 193 ? -17.648 3.011 13.863 1.00 82.38 193 ARG A C 1
ATOM 1508 O O . ARG A 1 193 ? -16.443 2.978 14.091 1.00 82.38 193 ARG A O 1
ATOM 1515 N N . SER A 1 194 ? -18.452 3.973 14.288 1.00 82.19 194 SER A N 1
ATOM 1516 C CA . SER A 1 194 ? -18.002 5.023 15.193 1.00 82.19 194 SER A CA 1
ATOM 1517 C C . SER A 1 194 ? -18.468 4.705 16.614 1.00 82.19 194 SER A C 1
ATOM 1519 O O . SER A 1 194 ? -19.621 4.311 16.831 1.00 82.19 194 SER A O 1
ATOM 1521 N N . LEU A 1 195 ? -17.547 4.806 17.571 1.00 77.00 195 LEU A N 1
ATOM 1522 C CA . LEU A 1 195 ? -17.822 4.699 18.996 1.00 77.00 195 LEU A CA 1
ATOM 1523 C C . LEU A 1 195 ? -17.622 6.074 19.625 1.00 77.00 195 LEU A C 1
ATOM 1525 O O . LEU A 1 195 ? -16.510 6.594 19.633 1.00 77.00 195 LEU A O 1
ATOM 1529 N N . THR A 1 196 ? -18.686 6.637 20.187 1.00 75.31 196 THR A N 1
ATOM 1530 C CA . THR A 1 196 ? -18.602 7.864 20.982 1.00 75.31 196 THR A CA 1
ATOM 1531 C C . THR A 1 196 ? -18.475 7.489 22.454 1.00 75.31 196 THR A C 1
ATOM 1533 O O . THR A 1 196 ? -19.304 6.732 22.975 1.00 75.31 196 THR A O 1
ATOM 1536 N N . ILE A 1 197 ? -17.436 7.989 23.123 1.00 65.75 197 ILE A N 1
ATOM 1537 C CA . ILE A 1 197 ? -17.262 7.813 24.565 1.00 65.75 197 ILE A CA 1
ATOM 1538 C C . ILE A 1 197 ? -17.976 8.968 25.263 1.00 65.75 197 ILE A C 1
ATOM 1540 O O . ILE A 1 197 ? -17.454 10.071 25.355 1.00 65.75 197 ILE A O 1
ATOM 1544 N N . ASP A 1 198 ? -19.183 8.712 25.761 1.00 62.34 198 ASP A N 1
ATOM 1545 C CA . ASP A 1 198 ? -19.843 9.627 26.691 1.00 62.34 198 ASP A CA 1
ATOM 1546 C C . ASP A 1 198 ? -19.263 9.356 28.089 1.00 62.34 198 ASP A C 1
ATOM 1548 O O . ASP A 1 198 ? -19.307 8.215 28.569 1.00 62.34 198 ASP A O 1
ATOM 1552 N N . VAL A 1 199 ? -18.652 10.361 28.725 1.00 50.22 199 VAL A N 1
ATOM 1553 C CA . VAL A 1 199 ? -18.034 10.242 30.059 1.00 50.22 199 VAL A CA 1
ATOM 1554 C C . VAL A 1 199 ? -19.154 10.090 31.099 1.00 50.22 199 VAL A C 1
ATOM 1556 O O . VAL A 1 199 ? -19.600 11.042 31.731 1.00 50.22 199 VAL A O 1
ATOM 1559 N N . GLY A 1 200 ? -19.660 8.860 31.208 1.00 47.44 200 GLY A N 1
ATOM 1560 C CA . GLY A 1 200 ? -20.879 8.494 31.926 1.00 47.44 200 GLY A CA 1
ATOM 1561 C C . GLY A 1 200 ? -21.337 7.067 31.590 1.00 47.44 200 GLY A C 1
ATOM 1562 O O . GLY A 1 200 ? -22.471 6.853 31.174 1.00 47.44 200 GLY A O 1
ATOM 1563 N N . ASP A 1 201 ? -20.438 6.089 31.727 1.00 48.19 201 ASP A N 1
ATOM 1564 C CA . ASP A 1 201 ? -20.712 4.640 31.819 1.00 48.19 201 ASP A CA 1
ATOM 1565 C C . ASP A 1 201 ? -21.523 3.943 30.700 1.00 48.19 201 ASP A C 1
ATOM 1567 O O . ASP A 1 201 ? -21.963 2.801 30.870 1.00 48.19 201 ASP A O 1
ATOM 1571 N N . ARG A 1 202 ? -21.711 4.547 29.516 1.00 44.53 202 ARG A N 1
ATOM 1572 C CA . ARG A 1 202 ? -22.405 3.878 28.396 1.00 44.53 202 ARG A CA 1
ATOM 1573 C C . ARG A 1 202 ? -21.771 4.136 27.032 1.00 44.53 202 ARG A C 1
ATOM 1575 O O . ARG A 1 202 ? -22.032 5.147 26.393 1.00 44.53 202 ARG A O 1
ATOM 1582 N N . ILE A 1 203 ? -21.049 3.132 26.533 1.00 51.31 203 ILE A N 1
ATOM 1583 C CA . ILE A 1 203 ? -20.624 3.042 25.129 1.00 51.31 203 ILE A CA 1
ATOM 1584 C C . ILE A 1 203 ? -21.876 2.842 24.258 1.00 51.31 203 ILE A C 1
ATOM 1586 O O . ILE A 1 203 ? -22.579 1.838 24.405 1.00 51.31 203 ILE A O 1
ATOM 1590 N N . ARG A 1 204 ? -22.167 3.779 23.349 1.00 54.69 204 ARG A N 1
ATOM 1591 C CA . ARG A 1 204 ? -23.235 3.645 22.342 1.00 54.69 204 ARG A CA 1
ATOM 1592 C C . ARG A 1 204 ? -22.601 3.449 20.965 1.00 54.69 204 ARG A C 1
ATOM 1594 O O . ARG A 1 204 ? -21.800 4.268 20.538 1.00 54.69 204 ARG A O 1
ATOM 1601 N N . SER A 1 205 ? -22.959 2.372 20.265 1.00 50.50 205 SER A N 1
ATOM 1602 C CA . SER A 1 205 ? -22.559 2.159 18.868 1.00 50.50 205 SER A CA 1
ATOM 1603 C C . SER A 1 205 ? -23.600 2.773 17.929 1.00 50.50 205 SER A C 1
ATOM 1605 O O . SER A 1 205 ? -24.739 2.299 17.902 1.00 50.50 205 SER A O 1
ATOM 1607 N N . GLY A 1 206 ? -23.229 3.801 17.164 1.00 44.56 206 GLY A N 1
ATOM 1608 C CA . GLY A 1 206 ? -24.044 4.343 16.073 1.00 44.56 206 GLY A CA 1
ATOM 1609 C C . GLY A 1 206 ? -23.654 3.701 14.740 1.00 44.56 206 GLY A C 1
ATOM 1610 O O . GLY A 1 206 ? -22.474 3.676 14.396 1.00 44.56 206 GLY A O 1
ATOM 1611 N N . GLY A 1 207 ? -24.622 3.147 14.008 1.00 40.84 207 GLY A N 1
ATOM 1612 C CA . GLY A 1 207 ? -24.434 2.649 12.642 1.00 40.84 207 GLY A CA 1
ATOM 1613 C C . GLY A 1 207 ? -25.201 3.520 11.650 1.00 40.84 207 GLY A C 1
ATOM 1614 O O . GLY A 1 207 ? -26.376 3.799 11.887 1.00 40.84 207 GLY A O 1
ATOM 1615 N N . LEU A 1 208 ? -24.521 3.949 10.584 1.00 35.56 208 LEU A N 1
ATOM 1616 C CA . LEU A 1 208 ? -25.133 4.433 9.341 1.00 35.56 208 LEU A CA 1
ATOM 1617 C C . LEU A 1 208 ? -25.427 3.243 8.426 1.00 35.56 208 LEU A C 1
ATOM 1619 O O . LEU A 1 208 ? -24.557 2.343 8.367 1.00 35.56 208 LEU A O 1
#

Foldseek 3Di:
DPDDPVVVVVCCQQPDDDCNCVSVVQPCLNLVLCQQVWHAHDLVLLQLLLLLLCLLLLADAPDRDQKRFQWALVCSVPHAAKTWTQFIFGSVQKGKHHPVVVVVVVDPDDDPPPVPDPCSGQWIWIWGQAPQGIFIDTDGSVNSSSSSVSSVPDDDPPPCVVVSVVSSVRSNSNGDDDDPAQWIWMQHRNDIWIWGDDVPPDTDIDDD

Radius of gyration: 21.06 Å; chains: 1; bounding box: 54×55×59 Å

pLDDT: mean 78.89, std 14.79, range [35.56, 95.88]

Sequence (208 aa):
MKSHIGFLRRFEFFESGTDHARRMGLLSGTEFVEIATGSAPRVEVRDTLLRGLEAVQGVRRPGESPDFLVLDPAFFSHRNRAAVISARVQGINVNVKSHVQHWAESCTEQPIMPIAVEWSSRTVYLKISGSSGNVTIPLNLMLFELLRRWAGGLTTRGQYEGEIRSLTRLLATLAPPESGTDEIEVLVNGERRSLTIDVGDRIRSGGL

Organism: Williamsia marianensis (NCBI:txid85044)